Protein AF-A0A9W9ZIM6-F1 (afdb_monomer)

Nearest PDB structures (foldseek):
  1hbx-assembly1_A  TM=7.155E-01  e=1.307E+00  Homo sapiens
  6wc2-assembly2_C  TM=4.327E-01  e=7.326E-01  Homo sapiens
  2o2v-assembly1_A  TM=2.795E-01  e=5.249E+00  Homo sapiens

Sequence (360 aa):
MEEKNRLAATRWRALPEEEKKKFEEVAKKYKHPDVADWSQEERNKFIARHRRQLLAEIMLLEDLGCHSSMMLVDPCGELFNLGSAEGVNFLITNHDVVAKFRQHFYVQCKRYTYRHVQSLFNKKYSEAIAKPGSRVPYLRVTTRNENDNPPESNTSYTITLSTIADDSTIASTLRKVASEANIEDVISKTGKQLEEDDIDVEDCSLTQDERLTLYTHCRDFFDEDAWTAVCHNSKDISNSAKDIIFPLYTEAADEDFWLFYCPGKTLSSIDNARPTTKLGGYWLDRKDTSNAYTILTPEKEIKVKWIIKTDHGPLYYEQSLDVNANGEEFELPGIFKDCIRLTLHKSGFFKGLGLKRIHI

Foldseek 3Di:
DVVVVVVVVVVLVPDDPVVVVVVVVVVVCVVDPPVVPDDPVRVVVVVVVVVVVVLVVQVVCVVVVDFDKDWDQDPVRDIDIDHDPVNVVVCVVCVVVVVVVSVVVVPDDDDDDVVNVQVVQQVVVCVVVVHPPGGDPDDDDDDDDDDDDDDDDDDDDDDDDPPDPDLVLLLVLCVLFFPPPCSVVLSVVPQAADELVRTDLPHSDDDPVSVLCCLQPPPSNHDPNSVVSSLVSCVVNQQAFFFKKFWFADPDPPDLTWIWTAGGDGPVCLQPDDQADKGKTFTWDADPPDQKTFTDDDIDIDGSVGGQADPNTGQIDGDDDDPPPHPDIDHDDPSSVSSSQVSCVVVVSGPPPPPPPPDD

Organism: NCBI:txid174260

Solvent-accessible surface area (backbone atoms only — not comparable to full-atom values): 21535 Å² total; per-residue (Å²): 113,66,67,60,54,51,52,51,51,53,52,57,68,71,48,57,70,71,57,52,49,51,53,49,54,51,52,53,48,66,74,64,62,67,69,87,81,51,52,73,68,56,49,51,53,51,48,58,49,51,52,51,51,51,49,56,52,44,51,54,37,38,78,68,73,39,73,35,62,44,80,44,70,49,98,88,68,51,76,45,78,49,54,31,74,65,20,44,49,50,47,70,74,34,57,68,59,48,50,54,54,53,55,49,74,77,46,82,88,74,88,80,51,73,68,56,55,52,49,49,50,17,50,53,44,13,59,76,69,74,37,87,89,39,67,65,85,78,76,78,89,67,87,84,81,89,88,80,89,78,85,87,80,89,78,87,83,87,78,90,68,95,68,80,72,51,71,66,59,51,50,58,43,46,58,51,44,27,48,79,92,51,52,68,59,36,72,68,65,73,79,49,54,42,46,50,92,43,44,47,82,76,76,33,80,64,52,74,67,44,48,39,45,42,72,57,71,43,59,82,47,33,39,76,59,20,46,51,48,52,38,62,47,36,46,74,65,55,39,70,44,42,19,32,34,32,44,25,71,52,87,56,93,89,46,76,54,42,42,38,38,25,74,82,43,40,42,49,67,55,71,74,43,54,56,81,40,73,44,65,29,26,45,49,44,73,45,98,89,54,80,30,32,28,70,42,82,70,78,44,74,48,44,54,64,41,50,41,56,50,100,78,39,74,44,71,46,74,54,86,73,68,89,81,51,82,72,50,72,47,72,69,63,67,60,57,57,49,30,50,50,51,45,28,45,77,69,73,60,52,68,68,78,72,80,71,80,75,87,125

Secondary structure (DSSP, 8-state):
-HHHHHHHHHHHHHS-HHHHHHHHHHHHHHHS--GGG--HHHHHHHHHHHHHHHHHHHHHHHHTT---EEEEE-TTS-EEEEE-HHHHHHHHH-HHHHHHHHHHHTS------HHHHHHHHHHHHHHHTT-TT---------------PPPP---------S----HHHHHHHHTTTB-TTSHHHHHTTSS--B-GGGB--S-----HHHHHHIIIIIGGGB-HHHHHHHHHHHHHHHTT--SEEEEE----SS-S-EEEEETT--HHHHHTS-TT-EEEEEEEEE-TTSSEEEEEEEEEEEEGGGB-EETTEE--EE----TTSTT-EEE--HHHHHHHHHHHHHTT------------

Radius of gyration: 24.92 Å; Cα contacts (8 Å, |Δi|>4): 390; chains: 1; bounding box: 74×71×65 Å

pLDDT: mean 71.91, std 17.65, range [23.78, 95.5]

Structure (mmCIF, N/CA/C/O backbone):
data_AF-A0A9W9ZIM6-F1
#
_entry.id   AF-A0A9W9ZIM6-F1
#
loop_
_atom_site.group_PDB
_atom_site.id
_atom_site.type_symbol
_atom_site.label_atom_id
_atom_site.label_alt_id
_atom_site.label_comp_id
_atom_site.label_asym_id
_atom_site.label_entity_id
_atom_site.label_seq_id
_atom_site.pdbx_PDB_ins_code
_atom_site.Cartn_x
_atom_site.Cartn_y
_atom_site.Cartn_z
_atom_site.occupancy
_atom_site.B_iso_or_equiv
_atom_site.auth_seq_id
_atom_site.auth_comp_id
_atom_site.auth_asym_id
_atom_site.auth_atom_id
_atom_site.pdbx_PDB_model_num
ATOM 1 N N . MET A 1 1 ? -5.721 23.103 -1.153 1.00 35.53 1 MET A N 1
ATOM 2 C CA . MET A 1 1 ? -6.327 22.798 -2.478 1.00 35.53 1 MET A CA 1
ATOM 3 C C . MET A 1 1 ? -6.586 24.070 -3.295 1.00 35.53 1 MET A C 1
ATOM 5 O O . MET A 1 1 ? -6.298 24.083 -4.488 1.00 35.53 1 MET A O 1
ATOM 9 N N . GLU A 1 2 ? -7.032 25.158 -2.655 1.00 34.00 2 GLU A N 1
ATOM 10 C CA . GLU A 1 2 ? -7.247 26.475 -3.285 1.00 34.00 2 GLU A CA 1
ATOM 11 C C . GLU A 1 2 ? -6.018 27.044 -4.000 1.00 34.00 2 GLU A C 1
ATOM 13 O O . GLU A 1 2 ? -6.130 27.543 -5.116 1.00 34.00 2 GLU A O 1
ATOM 18 N N . GLU A 1 3 ? -4.827 26.907 -3.417 1.00 35.28 3 GLU A N 1
ATOM 19 C CA . GLU A 1 3 ? -3.598 27.455 -3.998 1.00 35.28 3 GLU A CA 1
ATOM 20 C C . GLU A 1 3 ? -3.206 26.776 -5.323 1.00 35.28 3 GLU A C 1
ATOM 22 O O . GLU A 1 3 ? -2.813 27.445 -6.281 1.00 35.28 3 GLU A O 1
ATOM 27 N N . LYS A 1 4 ? -3.424 25.456 -5.434 1.00 39.19 4 LYS A N 1
ATOM 28 C CA . LYS A 1 4 ? -3.217 24.686 -6.675 1.00 39.19 4 LYS A CA 1
ATOM 29 C C . LYS A 1 4 ? -4.212 25.096 -7.765 1.00 39.19 4 LYS A C 1
ATOM 31 O O . LYS A 1 4 ? -3.817 25.246 -8.921 1.00 39.19 4 LYS A O 1
ATOM 36 N N . ASN A 1 5 ? -5.471 25.340 -7.396 1.00 40.69 5 ASN A N 1
ATOM 37 C CA . ASN A 1 5 ? -6.494 25.840 -8.319 1.00 40.69 5 ASN A CA 1
ATOM 38 C C . ASN A 1 5 ? -6.195 27.272 -8.777 1.00 40.69 5 ASN A C 1
ATOM 40 O O . ASN A 1 5 ? -6.375 27.591 -9.952 1.00 40.69 5 ASN A O 1
ATOM 44 N N . ARG A 1 6 ? -5.655 28.115 -7.889 1.00 58.78 6 ARG A N 1
ATOM 45 C CA . ARG A 1 6 ? -5.216 29.473 -8.227 1.00 58.78 6 ARG A CA 1
ATOM 46 C C . ARG A 1 6 ? -4.051 29.445 -9.216 1.00 58.78 6 ARG A C 1
ATOM 48 O O . ARG A 1 6 ? -4.094 30.145 -10.222 1.00 58.78 6 ARG A O 1
ATOM 55 N N . LEU A 1 7 ? -3.058 28.581 -8.988 1.00 57.91 7 LEU A N 1
ATOM 56 C CA . LEU A 1 7 ? -1.905 28.416 -9.880 1.00 57.91 7 LEU A CA 1
ATOM 57 C C . LEU A 1 7 ? -2.310 27.880 -11.263 1.00 57.91 7 LEU A C 1
ATOM 59 O O . LEU A 1 7 ? -1.810 28.353 -12.283 1.00 57.91 7 LEU A O 1
ATOM 63 N N . ALA A 1 8 ? -3.235 26.916 -11.303 1.00 54.56 8 ALA A N 1
ATOM 64 C CA . ALA A 1 8 ? -3.783 26.372 -12.542 1.00 54.56 8 ALA A CA 1
ATOM 65 C C . ALA A 1 8 ? -4.586 27.426 -13.320 1.00 54.56 8 ALA A C 1
ATOM 67 O O . ALA A 1 8 ? -4.419 27.542 -14.531 1.00 54.56 8 ALA A O 1
ATOM 68 N N . ALA A 1 9 ? -5.385 28.247 -12.632 1.00 65.12 9 ALA A N 1
ATOM 69 C CA . ALA A 1 9 ? -6.124 29.344 -13.248 1.00 65.12 9 ALA A CA 1
ATOM 70 C C . ALA A 1 9 ? -5.190 30.426 -13.816 1.00 65.12 9 ALA A C 1
ATOM 72 O O . ALA A 1 9 ? -5.428 30.920 -14.917 1.00 65.12 9 ALA A O 1
ATOM 73 N N . THR A 1 10 ? -4.111 30.772 -13.107 1.00 75.44 10 THR A N 1
ATOM 74 C CA . THR A 1 10 ? -3.112 31.736 -13.595 1.00 75.44 10 THR A CA 1
ATOM 75 C C . THR A 1 10 ? -2.371 31.200 -14.818 1.00 75.44 10 THR A C 1
ATOM 77 O O . THR A 1 10 ? -2.243 31.913 -15.812 1.00 75.44 10 THR A O 1
ATOM 80 N N . ARG A 1 11 ? -1.952 29.926 -14.794 1.00 75.75 11 ARG A N 1
ATOM 81 C CA . ARG A 1 11 ? -1.322 29.266 -15.950 1.00 75.75 11 ARG A CA 1
ATOM 82 C C . ARG A 1 11 ? -2.269 29.173 -17.139 1.00 75.75 11 ARG A C 1
ATOM 84 O O . ARG A 1 11 ? -1.858 29.487 -18.244 1.00 75.75 11 ARG A O 1
ATOM 91 N N . TRP A 1 12 ? -3.535 28.823 -16.912 1.00 72.00 12 TRP A N 1
ATOM 92 C CA . TRP A 1 12 ? -4.552 28.786 -17.961 1.00 72.00 12 TRP A CA 1
ATOM 93 C C . TRP A 1 12 ? -4.743 30.153 -18.614 1.00 72.00 12 TRP A C 1
ATOM 95 O O . TRP A 1 12 ? -4.750 30.248 -19.835 1.00 72.00 12 TRP A O 1
ATOM 105 N N . ARG A 1 13 ? -4.839 31.233 -17.826 1.00 80.31 13 ARG A N 1
ATOM 106 C CA . ARG A 1 13 ? -4.972 32.596 -18.370 1.00 80.31 13 ARG A CA 1
ATOM 107 C C . ARG A 1 13 ? -3.769 33.008 -19.216 1.00 80.31 13 ARG A C 1
ATOM 109 O O . ARG A 1 13 ? -3.981 33.662 -20.233 1.00 80.31 13 ARG A O 1
ATOM 116 N N . ALA A 1 14 ? -2.566 32.594 -18.818 1.00 83.25 14 ALA A N 1
ATOM 117 C CA . ALA A 1 14 ? -1.310 32.896 -19.502 1.00 83.25 14 ALA A CA 1
ATOM 118 C C . ALA A 1 14 ? -1.092 32.115 -20.814 1.00 83.25 14 ALA A C 1
ATOM 120 O O . ALA A 1 14 ? -0.178 32.457 -21.559 1.00 83.25 14 A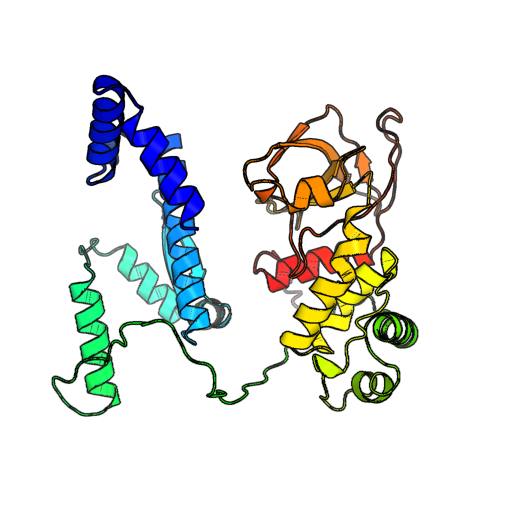LA A O 1
ATOM 121 N N . LEU A 1 15 ? -1.904 31.091 -21.114 1.00 83.12 15 LEU A N 1
ATOM 122 C CA . LEU A 1 15 ? -1.786 30.347 -22.372 1.00 83.12 15 LEU A CA 1
ATOM 123 C C . LEU A 1 15 ? -2.269 31.183 -23.575 1.00 83.12 15 LEU A C 1
ATOM 125 O O . LEU A 1 15 ? -3.283 31.889 -23.458 1.00 83.12 15 LEU A O 1
ATOM 129 N N . PRO A 1 16 ? -1.606 31.069 -24.740 1.00 89.50 16 PRO A N 1
ATOM 130 C CA . PRO A 1 16 ? -2.085 31.635 -25.996 1.00 89.50 16 PRO A CA 1
ATOM 131 C C . PRO A 1 16 ? -3.467 31.096 -26.382 1.00 89.50 16 PRO A C 1
ATOM 133 O O . PRO A 1 16 ? -3.810 29.946 -26.092 1.00 89.50 16 PRO A O 1
ATOM 136 N N . GLU A 1 17 ? -4.253 31.910 -27.086 1.00 82.50 17 GLU A N 1
ATOM 137 C CA . GLU A 1 17 ? -5.632 31.562 -27.451 1.00 82.50 17 GLU A CA 1
ATOM 138 C C . GLU A 1 17 ? -5.712 30.322 -28.355 1.00 82.50 17 GLU A C 1
ATOM 140 O O . GLU A 1 17 ? -6.627 29.513 -28.227 1.00 82.50 17 GLU A O 1
ATOM 145 N N . GLU A 1 18 ? -4.706 30.099 -29.203 1.00 81.94 18 GLU A N 1
ATOM 146 C CA . GLU A 1 18 ? -4.612 28.894 -30.035 1.00 81.94 18 GLU A CA 1
ATOM 147 C C . GLU A 1 18 ? -4.427 27.610 -29.216 1.00 81.94 18 GLU A C 1
ATOM 149 O O . GLU A 1 18 ? -5.000 26.569 -29.545 1.00 81.94 18 GLU A O 1
ATOM 154 N N . GLU A 1 19 ? -3.663 27.665 -28.123 1.00 73.44 19 GLU A N 1
ATOM 155 C CA . GLU A 1 19 ? -3.464 26.512 -27.243 1.00 73.44 19 GLU A CA 1
ATOM 156 C C . GLU A 1 19 ? -4.703 26.242 -26.395 1.00 73.44 19 GLU A C 1
ATOM 158 O O . GLU A 1 19 ? -5.129 25.091 -26.284 1.00 73.44 19 GLU A O 1
ATOM 163 N N . LYS A 1 20 ? -5.347 27.294 -25.874 1.00 77.94 20 LYS A N 1
ATOM 164 C CA . LYS A 1 20 ? -6.648 27.172 -25.197 1.00 77.94 20 LYS A CA 1
ATOM 165 C C . LYS A 1 20 ? -7.683 26.515 -26.108 1.00 77.94 20 LYS A C 1
ATOM 167 O O . LYS A 1 20 ? -8.360 25.585 -25.677 1.00 77.94 20 LYS A O 1
ATOM 172 N N . LYS A 1 21 ? -7.737 26.912 -27.383 1.00 81.12 21 LYS A N 1
ATOM 173 C CA . LYS A 1 21 ? -8.651 26.342 -28.383 1.00 81.12 21 LYS A CA 1
ATOM 174 C C . LYS A 1 21 ? -8.379 24.855 -28.646 1.00 81.12 21 LYS A C 1
ATOM 176 O O . LYS A 1 21 ? -9.325 24.073 -28.710 1.00 81.12 21 LYS A O 1
ATOM 181 N N . LYS A 1 22 ? -7.107 24.431 -28.694 1.00 77.31 22 LYS A N 1
ATOM 182 C CA . LYS A 1 22 ? -6.735 23.001 -28.754 1.00 77.31 22 LYS A CA 1
ATOM 183 C C . LYS A 1 22 ? -7.226 22.238 -27.521 1.00 77.31 22 LYS A C 1
ATOM 185 O O . LYS A 1 22 ? -7.805 21.163 -27.663 1.00 77.31 22 LYS A O 1
ATOM 190 N N . PHE A 1 23 ? -7.046 22.786 -26.318 1.00 72.75 23 PHE A N 1
ATOM 191 C CA . PHE A 1 23 ? -7.554 22.165 -25.090 1.00 72.75 23 PHE A CA 1
ATOM 192 C C . PHE A 1 23 ? -9.086 22.093 -25.060 1.00 72.75 23 PHE A C 1
ATOM 194 O O . PHE A 1 23 ? -9.633 21.085 -24.615 1.00 72.75 23 PHE A O 1
ATOM 201 N N . GLU A 1 24 ? -9.787 23.110 -25.565 1.00 75.12 24 GLU A N 1
ATOM 202 C CA . GLU A 1 24 ? -11.246 23.104 -25.688 1.00 75.12 24 GLU A CA 1
ATOM 203 C C . GLU A 1 24 ? -11.754 22.070 -26.695 1.00 75.12 24 GLU A C 1
ATOM 205 O O . GLU A 1 24 ? -12.729 21.374 -26.411 1.00 75.12 24 GLU A O 1
ATOM 210 N N . GLU A 1 25 ? -11.110 21.930 -27.855 1.00 73.31 25 GLU A N 1
ATOM 211 C CA . GLU A 1 25 ? -11.459 20.901 -28.841 1.00 73.31 25 GLU A CA 1
ATOM 212 C C . GLU A 1 25 ? -11.220 19.492 -28.297 1.00 73.31 25 GLU A C 1
ATOM 214 O O . GLU A 1 25 ? -12.076 18.616 -28.440 1.00 73.31 25 GLU A O 1
ATOM 219 N N . VAL A 1 26 ? -10.104 19.282 -27.594 1.00 66.56 26 VAL A N 1
ATOM 220 C CA . VAL A 1 26 ? -9.823 18.030 -26.885 1.00 66.56 26 VAL A CA 1
ATOM 221 C C . VAL A 1 26 ? -10.889 17.777 -25.812 1.00 66.56 26 VAL A C 1
ATOM 223 O O . VAL A 1 26 ? -11.485 16.703 -25.778 1.00 66.56 26 VAL A O 1
ATOM 226 N N . ALA A 1 27 ? -11.222 18.767 -24.980 1.00 59.28 27 ALA A N 1
ATOM 227 C CA . ALA A 1 27 ? -12.253 18.637 -23.949 1.00 59.28 27 ALA A CA 1
ATOM 228 C C . ALA A 1 27 ? -13.656 18.365 -24.528 1.00 59.28 27 ALA A C 1
ATOM 230 O O . ALA A 1 27 ? -14.420 17.592 -23.946 1.00 59.28 27 ALA A O 1
ATOM 231 N N . LYS A 1 28 ? -13.994 18.951 -25.686 1.00 65.88 28 LYS A N 1
ATOM 232 C CA . LYS A 1 28 ? -15.236 18.663 -26.423 1.00 65.88 28 LYS A CA 1
ATOM 233 C C . LYS A 1 28 ? -15.274 17.213 -26.910 1.00 65.88 28 LYS A C 1
ATOM 235 O O . LYS A 1 28 ? -16.292 16.556 -26.698 1.00 65.88 28 LYS A O 1
ATOM 240 N N . LYS A 1 29 ? -14.166 16.686 -27.450 1.00 59.41 29 LYS A N 1
ATOM 241 C CA . LYS A 1 29 ? -14.036 15.261 -27.823 1.00 59.41 29 LYS A CA 1
ATOM 242 C C . LYS A 1 29 ? -14.220 14.319 -26.626 1.00 59.41 29 LYS A C 1
ATOM 244 O O . LYS A 1 29 ? -14.796 13.250 -26.775 1.00 59.41 29 LYS A O 1
ATOM 249 N N . TYR A 1 30 ? -13.804 14.724 -25.426 1.00 52.94 30 TYR A N 1
ATOM 250 C CA . TYR A 1 30 ? -13.987 13.928 -24.203 1.00 52.94 30 TYR A CA 1
ATOM 251 C C . TYR A 1 30 ? -15.386 14.028 -23.568 1.00 52.94 30 TYR A C 1
ATOM 253 O O . TYR A 1 30 ? -15.732 13.169 -22.760 1.00 52.94 30 TYR A O 1
ATOM 261 N N . LYS A 1 31 ? -16.201 15.043 -23.898 1.00 51.16 31 LYS A N 1
ATOM 262 C CA . LYS A 1 31 ? -17.577 15.181 -23.371 1.00 51.16 31 LYS A CA 1
ATOM 263 C C . LYS A 1 31 ? -18.560 14.190 -24.000 1.00 51.16 31 LYS A C 1
ATOM 265 O O . LYS A 1 31 ? -19.472 13.725 -23.319 1.00 51.16 31 LYS A O 1
ATOM 270 N N . HIS A 1 32 ? -18.360 13.861 -25.273 1.00 52.72 32 HIS A N 1
ATOM 271 C CA . HIS A 1 32 ? -19.117 12.847 -26.006 1.00 52.72 32 HIS A CA 1
ATOM 272 C C . HIS A 1 32 ? -18.132 11.986 -26.799 1.00 52.72 32 HIS A C 1
ATOM 274 O O . HIS A 1 32 ? -17.962 12.207 -27.995 1.00 52.72 32 HIS A O 1
ATOM 280 N N . PRO A 1 33 ? -17.422 11.070 -26.119 1.00 54.50 33 PRO A N 1
ATOM 281 C CA . PRO A 1 33 ? -16.387 10.279 -26.758 1.00 54.50 33 PRO A CA 1
ATOM 282 C C . PRO A 1 33 ? -17.019 9.334 -27.779 1.00 54.50 33 PRO A C 1
ATOM 284 O O . PRO A 1 33 ? -17.820 8.473 -27.411 1.00 54.50 33 PRO A O 1
ATOM 287 N N . ASP A 1 34 ? -16.657 9.497 -29.051 1.00 59.69 34 ASP A N 1
ATOM 288 C CA . ASP A 1 34 ? -16.923 8.482 -30.065 1.00 59.69 34 ASP A CA 1
ATOM 289 C C . ASP A 1 34 ? -15.871 7.377 -29.916 1.00 59.69 34 ASP A C 1
ATOM 291 O O . ASP A 1 34 ? -14.756 7.448 -30.432 1.00 59.69 34 ASP A O 1
ATOM 295 N N . VAL A 1 35 ? -16.194 6.399 -29.068 1.00 60.00 35 VAL A N 1
ATOM 296 C CA . VAL A 1 35 ? -15.271 5.339 -28.628 1.00 60.00 35 VAL A CA 1
ATOM 297 C C . VAL A 1 35 ? -14.844 4.442 -29.801 1.00 60.00 35 VAL A C 1
ATOM 299 O O . VAL A 1 35 ? -13.824 3.750 -29.708 1.00 60.00 35 VAL A O 1
ATOM 302 N N . ALA A 1 36 ? -15.590 4.463 -30.913 1.00 61.84 36 ALA A N 1
ATOM 303 C CA . ALA A 1 36 ? -15.314 3.685 -32.116 1.00 61.84 36 ALA A CA 1
ATOM 304 C C . ALA A 1 36 ? -13.966 4.049 -32.762 1.00 61.84 36 ALA A C 1
ATOM 306 O O . ALA A 1 36 ? -13.247 3.146 -33.186 1.00 61.84 36 ALA A O 1
ATOM 307 N N . ASP A 1 37 ? -13.570 5.322 -32.709 1.00 65.31 37 ASP A N 1
ATOM 308 C CA . ASP A 1 37 ? -12.368 5.831 -33.386 1.00 65.31 37 ASP A CA 1
ATOM 309 C C . ASP A 1 37 ? -11.106 5.814 -32.511 1.00 65.31 37 ASP A C 1
ATOM 311 O O . ASP A 1 37 ? -10.033 6.247 -32.929 1.00 65.31 37 ASP A O 1
ATOM 315 N N . TRP A 1 38 ? -11.219 5.348 -31.268 1.00 70.56 38 TRP A N 1
ATOM 316 C CA . TRP A 1 38 ? -10.105 5.363 -30.324 1.00 70.56 38 TRP A CA 1
ATOM 317 C C . TRP A 1 38 ? -9.169 4.178 -30.515 1.00 70.56 38 TRP A C 1
ATOM 319 O O . TRP A 1 38 ? -9.609 3.036 -30.668 1.00 70.56 38 TRP A O 1
ATOM 329 N N . SER A 1 39 ? -7.867 4.441 -30.397 1.00 72.62 39 SER A N 1
ATOM 330 C CA . SER A 1 39 ? -6.865 3.381 -30.316 1.00 72.62 39 SER A CA 1
ATOM 331 C C . SER A 1 39 ? -7.058 2.528 -29.055 1.00 72.62 39 SER A C 1
ATOM 333 O O . SER A 1 39 ? -7.616 2.973 -28.045 1.00 72.62 39 SER A O 1
ATOM 335 N N . GLN A 1 40 ? -6.555 1.289 -29.076 1.00 64.81 40 GLN A N 1
ATOM 336 C CA . GLN A 1 40 ? -6.651 0.380 -27.927 1.00 64.81 40 GLN A CA 1
ATOM 337 C C . GLN A 1 40 ? -6.009 0.977 -26.663 1.00 64.81 40 GLN A C 1
ATOM 339 O O . GLN A 1 40 ? -6.518 0.816 -25.555 1.00 64.81 40 GLN A O 1
ATOM 344 N N . GLU A 1 41 ? -4.920 1.727 -26.825 1.00 65.94 41 GLU A N 1
ATOM 345 C CA . GLU A 1 41 ? -4.223 2.366 -25.713 1.00 65.94 41 GLU A CA 1
ATOM 346 C C . GLU A 1 41 ? -5.035 3.523 -25.100 1.00 65.94 41 GLU A C 1
ATOM 348 O O . GLU A 1 41 ? -5.066 3.688 -23.878 1.00 65.94 41 GLU A O 1
ATOM 353 N N . GLU A 1 42 ? -5.740 4.305 -25.923 1.00 65.31 42 GLU A N 1
ATOM 354 C CA . GLU A 1 42 ? -6.635 5.376 -25.465 1.00 65.31 42 GLU A CA 1
ATOM 355 C C . GLU A 1 42 ? -7.864 4.818 -24.746 1.00 65.31 42 GLU A C 1
ATOM 357 O O . GLU A 1 42 ? -8.223 5.309 -23.671 1.00 65.31 42 GLU A O 1
ATOM 362 N N . ARG A 1 43 ? -8.449 3.735 -25.275 1.00 64.06 43 ARG A N 1
ATOM 363 C CA . ARG A 1 43 ? -9.538 2.998 -24.616 1.00 64.06 43 ARG A CA 1
ATOM 364 C C . ARG A 1 43 ? -9.099 2.479 -23.248 1.00 64.06 43 ARG A C 1
ATOM 366 O O . ARG A 1 43 ? -9.773 2.748 -22.254 1.00 64.06 43 ARG A O 1
ATOM 373 N N . ASN A 1 44 ? -7.931 1.842 -23.163 1.00 65.81 44 ASN A N 1
ATOM 374 C CA . ASN A 1 44 ? -7.393 1.324 -21.903 1.00 65.81 44 ASN A CA 1
ATOM 375 C C . ASN A 1 44 ? -7.127 2.442 -20.883 1.00 65.81 44 ASN A C 1
ATOM 377 O O . ASN A 1 44 ? -7.495 2.321 -19.713 1.00 65.81 44 ASN A O 1
ATOM 381 N N . LYS A 1 45 ? -6.552 3.574 -21.314 1.00 65.44 45 LYS A N 1
ATOM 382 C CA . LYS A 1 45 ? -6.334 4.747 -20.445 1.00 65.44 45 LYS A CA 1
ATOM 383 C C . LYS A 1 45 ? -7.649 5.341 -19.941 1.00 65.44 45 LYS A C 1
ATOM 385 O O . LYS A 1 45 ? -7.735 5.736 -18.774 1.00 65.44 45 LYS A O 1
ATOM 390 N N . PHE A 1 46 ? -8.671 5.399 -20.791 1.00 66.31 46 PHE A N 1
ATOM 391 C CA . PHE A 1 46 ? -9.988 5.909 -20.425 1.00 66.31 46 PHE A CA 1
ATOM 392 C C . PHE A 1 46 ? -10.720 4.993 -19.440 1.00 66.31 46 PHE A C 1
ATOM 394 O O . PHE A 1 46 ? -11.236 5.486 -18.433 1.00 66.31 46 PHE A O 1
ATOM 401 N N . ILE A 1 47 ? -10.693 3.678 -19.677 1.00 67.88 47 ILE A N 1
ATOM 402 C CA . ILE A 1 47 ? -11.242 2.660 -18.772 1.00 67.88 47 ILE A CA 1
ATOM 403 C C . ILE A 1 47 ? -10.527 2.728 -17.420 1.00 67.88 47 ILE A C 1
ATOM 405 O O . ILE A 1 47 ? -11.181 2.835 -16.387 1.00 67.88 47 ILE A O 1
ATOM 409 N N . ALA A 1 48 ? -9.191 2.771 -17.401 1.00 65.69 48 ALA A N 1
ATOM 410 C CA . ALA A 1 48 ? -8.412 2.866 -16.166 1.00 65.69 48 ALA A CA 1
ATOM 411 C C . ALA A 1 48 ? -8.668 4.170 -15.387 1.00 65.69 48 ALA A C 1
ATOM 413 O O . ALA A 1 48 ? -8.554 4.214 -14.161 1.00 65.69 48 ALA A O 1
ATOM 414 N N . ARG A 1 49 ? -8.998 5.270 -16.071 1.00 70.25 49 ARG A N 1
ATOM 415 C CA . ARG A 1 49 ? -9.430 6.512 -15.417 1.00 70.25 49 ARG A CA 1
ATOM 416 C C . ARG A 1 49 ? -10.817 6.365 -14.791 1.00 70.25 49 ARG A C 1
ATOM 418 O O . ARG A 1 49 ? -10.968 6.740 -13.634 1.00 70.25 49 ARG A O 1
ATOM 425 N N . HIS A 1 50 ? -11.785 5.818 -15.520 1.00 69.06 50 HIS A N 1
ATOM 426 C CA . HIS A 1 50 ? -13.148 5.641 -15.011 1.00 69.06 50 HIS A CA 1
ATOM 427 C C . HIS A 1 50 ? -13.203 4.620 -13.875 1.00 69.06 50 HIS A C 1
ATOM 429 O O . HIS A 1 50 ? -13.837 4.891 -12.865 1.00 69.06 50 HIS A O 1
ATOM 435 N N . ARG A 1 51 ? -12.454 3.513 -13.968 1.00 67.38 51 ARG A N 1
ATOM 436 C CA . ARG A 1 51 ? -12.300 2.546 -12.868 1.00 67.38 51 ARG A CA 1
ATOM 437 C C . ARG A 1 51 ? -11.802 3.219 -11.586 1.00 67.38 51 ARG A C 1
ATOM 439 O O . ARG A 1 51 ? -12.347 2.965 -10.524 1.00 67.38 51 ARG A O 1
ATOM 446 N N . ARG A 1 52 ? -10.829 4.134 -11.684 1.00 64.62 52 ARG A N 1
ATOM 447 C CA . ARG A 1 52 ? -10.347 4.911 -10.525 1.00 64.62 52 ARG A CA 1
ATOM 448 C C . ARG A 1 52 ? -11.401 5.850 -9.941 1.00 64.62 52 ARG A C 1
ATOM 450 O O . ARG A 1 52 ? -11.436 6.021 -8.733 1.00 64.62 52 ARG A O 1
ATOM 457 N N . GLN A 1 53 ? -12.227 6.471 -10.782 1.00 68.38 53 GLN A N 1
ATOM 458 C CA . GLN A 1 53 ? -13.315 7.333 -10.308 1.00 68.38 53 GLN A CA 1
ATOM 459 C C . GLN A 1 53 ? -14.403 6.515 -9.609 1.00 68.38 53 GLN A C 1
ATOM 461 O O . GLN A 1 53 ? -14.821 6.887 -8.523 1.00 68.38 53 GLN A O 1
ATOM 466 N N . LEU A 1 54 ? -14.779 5.370 -10.185 1.00 72.00 54 LEU A N 1
ATOM 467 C CA . LEU A 1 54 ? -15.740 4.447 -9.582 1.00 72.00 54 LEU A CA 1
ATOM 468 C C . LEU A 1 54 ? -15.232 3.889 -8.250 1.00 72.00 54 LEU A C 1
ATOM 470 O O . LEU A 1 54 ? -15.998 3.819 -7.304 1.00 72.00 54 LEU A O 1
ATOM 474 N N . LEU A 1 55 ? -13.943 3.552 -8.151 1.00 70.50 55 LEU A N 1
ATOM 475 C CA . LEU A 1 55 ? -13.330 3.135 -6.887 1.00 70.50 55 LEU A CA 1
ATOM 476 C C . LEU A 1 55 ? -13.414 4.228 -5.818 1.00 70.50 55 LEU A C 1
ATOM 478 O O . LEU A 1 55 ? -13.829 3.943 -4.705 1.00 70.50 55 LEU A O 1
ATOM 482 N N . ALA A 1 56 ? -13.087 5.476 -6.159 1.00 67.69 56 ALA A N 1
ATOM 483 C CA . ALA A 1 56 ? -13.206 6.588 -5.216 1.00 67.69 56 ALA A CA 1
ATOM 484 C C . ALA A 1 56 ? -14.661 6.826 -4.764 1.00 67.69 56 ALA A C 1
ATOM 486 O O . ALA A 1 56 ? -14.898 7.171 -3.612 1.00 67.69 56 ALA A O 1
ATOM 487 N N . GLU A 1 57 ? -15.638 6.630 -5.654 1.00 72.25 57 GLU A N 1
ATOM 488 C CA . GLU A 1 57 ? -17.063 6.707 -5.307 1.00 72.25 57 GLU A CA 1
ATOM 489 C C . GLU A 1 57 ? -17.521 5.524 -4.439 1.00 72.25 57 GLU A C 1
ATOM 491 O O . GLU A 1 57 ? -18.338 5.721 -3.546 1.00 72.25 57 GLU A O 1
ATOM 496 N N . ILE A 1 58 ? -16.995 4.314 -4.666 1.00 73.12 58 ILE A N 1
ATOM 497 C CA . ILE A 1 58 ? -17.25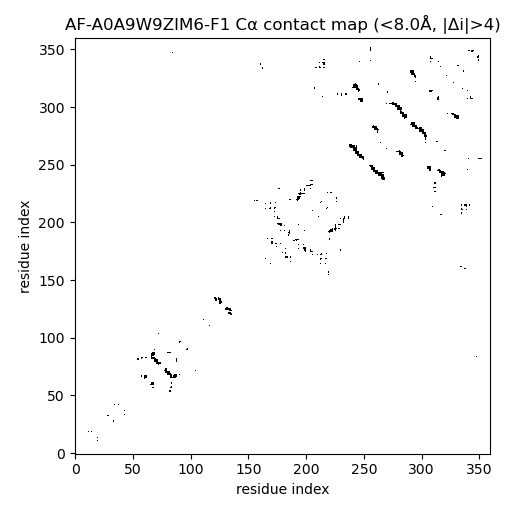9 3.137 -3.820 1.00 73.12 58 ILE A CA 1
ATOM 498 C C . ILE A 1 58 ? -16.711 3.360 -2.412 1.00 73.12 58 ILE A C 1
ATOM 500 O O . ILE A 1 58 ? -17.445 3.127 -1.460 1.00 73.12 58 ILE A O 1
ATOM 504 N N . MET A 1 59 ? -15.479 3.862 -2.286 1.00 67.50 59 MET A N 1
ATOM 505 C CA . MET A 1 59 ? -14.885 4.181 -0.983 1.00 67.50 59 MET A CA 1
ATOM 506 C C . MET A 1 59 ? -15.731 5.212 -0.233 1.00 67.50 59 MET A C 1
ATOM 508 O O . MET A 1 59 ? -16.069 5.005 0.920 1.00 67.50 59 MET A O 1
ATOM 512 N N . LEU A 1 60 ? -16.192 6.264 -0.920 1.00 69.00 60 LEU A N 1
ATOM 513 C CA . LEU A 1 60 ? -17.095 7.243 -0.312 1.00 69.00 60 LEU A CA 1
ATOM 514 C C . LEU A 1 60 ? -18.417 6.619 0.167 1.00 69.00 60 LEU A C 1
ATOM 516 O O . LEU A 1 60 ? -18.981 7.056 1.162 1.00 69.00 60 LEU A O 1
ATOM 520 N N . LEU A 1 61 ? -18.965 5.648 -0.566 1.00 69.56 61 LEU A N 1
ATOM 521 C CA . LEU A 1 61 ? -20.183 4.951 -0.149 1.00 69.56 61 LEU A CA 1
ATOM 522 C C . LEU A 1 61 ? -19.927 4.060 1.069 1.00 69.56 61 LEU A C 1
ATOM 524 O O . LEU A 1 61 ? -20.769 4.012 1.961 1.00 69.56 61 LEU A O 1
ATOM 528 N N . GLU A 1 62 ? -18.782 3.392 1.112 1.00 73.50 62 GLU A N 1
ATOM 529 C CA . GLU A 1 62 ? -18.339 2.579 2.244 1.00 73.50 62 GLU A CA 1
ATOM 530 C C . GLU A 1 62 ? -18.144 3.436 3.503 1.00 73.50 62 GLU A C 1
ATOM 532 O O . GLU A 1 62 ? -18.710 3.098 4.539 1.00 73.50 62 GLU A O 1
ATOM 537 N N . ASP A 1 63 ? -17.518 4.612 3.380 1.00 64.75 63 ASP A N 1
ATOM 538 C CA . ASP A 1 63 ? -17.394 5.608 4.459 1.00 64.75 63 ASP A CA 1
ATOM 539 C C . ASP A 1 63 ? -18.764 6.089 4.977 1.00 64.75 63 ASP A C 1
ATOM 541 O O . ASP A 1 63 ? -18.920 6.485 6.130 1.00 64.75 63 ASP A O 1
ATOM 545 N N . LEU A 1 64 ? -19.790 6.058 4.121 1.00 67.25 64 LEU A N 1
ATOM 546 C CA . LEU A 1 64 ? -21.177 6.374 4.477 1.00 67.25 64 LEU A CA 1
ATOM 547 C C . LEU A 1 64 ? -21.950 5.151 5.013 1.00 67.25 64 LEU A C 1
ATOM 549 O O . LEU A 1 64 ? -23.177 5.208 5.130 1.00 67.25 64 LEU A O 1
ATOM 553 N N . GLY A 1 65 ? -21.262 4.042 5.302 1.00 70.25 65 GLY A N 1
ATOM 554 C CA . GLY A 1 65 ? -21.830 2.798 5.826 1.00 70.25 65 GLY A CA 1
ATOM 555 C C . GLY A 1 65 ? -22.558 1.945 4.783 1.00 70.25 65 GLY A C 1
ATOM 556 O O . GLY A 1 65 ? -23.350 1.070 5.134 1.00 70.25 65 GLY A O 1
ATOM 557 N N . CYS A 1 66 ? -22.361 2.203 3.487 1.00 72.06 66 CYS A N 1
ATOM 558 C CA . CYS A 1 66 ? -23.005 1.436 2.424 1.00 72.06 66 CYS A CA 1
ATOM 559 C C . CYS A 1 66 ? -22.120 0.277 1.959 1.00 72.06 66 CYS A C 1
ATOM 561 O O . CYS A 1 66 ? -21.151 0.477 1.225 1.00 72.06 66 CYS A O 1
ATOM 563 N N . HIS A 1 67 ? -22.550 -0.955 2.230 1.00 79.75 67 HIS A N 1
ATOM 564 C CA . HIS A 1 67 ? -21.941 -2.130 1.612 1.00 79.75 67 HIS A CA 1
ATOM 565 C C . HIS A 1 67 ? -22.303 -2.189 0.125 1.00 79.75 67 HIS A C 1
ATOM 567 O O . HIS A 1 67 ? -23.459 -2.404 -0.254 1.00 79.75 67 HIS A O 1
ATOM 573 N N . SER A 1 68 ? -21.312 -1.965 -0.730 1.00 78.81 68 SER A N 1
ATOM 574 C CA . SER A 1 68 ? -21.521 -1.721 -2.155 1.00 78.81 68 SER A CA 1
ATOM 575 C C . SER A 1 68 ? -20.739 -2.724 -2.982 1.00 78.81 68 SER A C 1
ATOM 577 O O . SER A 1 68 ? -19.584 -3.010 -2.696 1.00 78.81 68 SER A O 1
ATOM 579 N N . SER A 1 69 ? -21.353 -3.249 -4.038 1.00 78.50 69 SER A N 1
ATOM 580 C CA . SER A 1 69 ? -20.697 -4.176 -4.956 1.00 78.50 69 SER A CA 1
ATOM 581 C C . SER A 1 69 ? -21.054 -3.836 -6.391 1.00 78.50 69 SER A C 1
ATOM 583 O O . SER A 1 69 ? -22.210 -3.563 -6.718 1.00 78.50 69 SER A O 1
ATOM 585 N N . MET A 1 70 ? -20.051 -3.833 -7.252 1.00 77.75 70 MET A N 1
ATOM 586 C CA . MET A 1 70 ? -20.116 -3.407 -8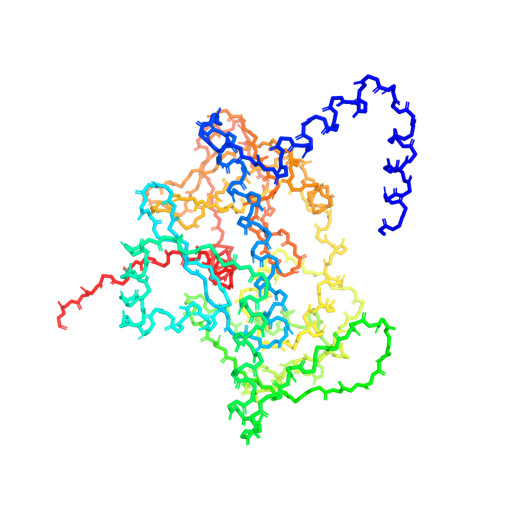.637 1.00 77.75 70 MET A CA 1
ATOM 587 C C . MET A 1 70 ? -19.511 -4.491 -9.513 1.00 77.75 70 MET A C 1
ATOM 589 O O . MET A 1 70 ? -18.339 -4.830 -9.387 1.00 77.75 70 MET A O 1
ATOM 593 N N . MET A 1 71 ? -20.313 -4.997 -10.445 1.00 74.12 71 MET A N 1
ATOM 594 C CA . MET A 1 71 ? -19.848 -5.891 -11.499 1.00 74.12 71 MET A CA 1
ATOM 595 C C . MET A 1 71 ? -19.687 -5.088 -12.789 1.00 74.12 71 MET A C 1
ATOM 597 O O . MET A 1 71 ? -20.584 -4.344 -13.187 1.00 74.12 71 MET A O 1
ATOM 601 N N . LEU A 1 72 ? -18.553 -5.248 -13.453 1.00 72.19 72 LEU A N 1
ATOM 602 C CA . LEU A 1 72 ? -18.228 -4.634 -14.731 1.00 72.19 72 LEU A CA 1
ATOM 603 C C . LEU A 1 72 ? -17.923 -5.747 -15.725 1.00 72.19 72 LEU A C 1
ATOM 605 O O . LEU A 1 72 ? -17.188 -6.672 -15.404 1.00 72.19 72 LEU A O 1
ATOM 609 N N . VAL A 1 73 ? -18.447 -5.637 -16.939 1.00 66.44 73 VAL A N 1
ATOM 610 C CA . VAL A 1 73 ? -18.020 -6.478 -18.058 1.00 66.44 73 VAL A CA 1
ATOM 611 C C . VAL A 1 73 ? -17.201 -5.604 -18.985 1.00 66.44 73 VAL A C 1
ATOM 613 O O . VAL A 1 73 ? -17.640 -4.515 -19.366 1.00 66.44 73 VAL A O 1
ATOM 616 N N . ASP A 1 74 ? -15.981 -6.029 -19.275 1.00 62.09 74 ASP A N 1
ATOM 617 C CA . ASP A 1 74 ? -15.136 -5.325 -20.224 1.00 62.09 74 ASP A CA 1
ATOM 618 C C . ASP A 1 74 ? -15.538 -5.638 -21.681 1.00 62.09 74 ASP A C 1
ATOM 620 O O . ASP A 1 74 ? -16.386 -6.497 -21.937 1.00 62.09 74 ASP A O 1
ATOM 624 N N . PRO A 1 75 ? -14.952 -4.944 -22.670 1.00 52.72 75 PRO A N 1
ATOM 625 C CA . PRO A 1 75 ? -15.243 -5.208 -24.078 1.00 52.72 75 PRO A CA 1
ATOM 626 C C . PRO A 1 75 ? -14.864 -6.619 -24.560 1.00 52.72 75 PRO A C 1
ATOM 628 O O . PRO A 1 75 ? -15.362 -7.044 -25.599 1.00 52.72 75 PRO A O 1
ATOM 631 N N . CYS A 1 76 ? -13.992 -7.327 -23.838 1.00 49.56 76 CYS A N 1
ATOM 632 C CA . CYS A 1 76 ? -13.578 -8.700 -24.127 1.00 49.56 76 CYS A CA 1
ATOM 633 C C . CYS A 1 76 ? -14.542 -9.740 -23.526 1.00 49.56 76 CYS A C 1
ATOM 635 O O . CYS A 1 76 ? -14.419 -10.928 -23.819 1.00 49.56 76 CYS A O 1
ATOM 637 N N . GLY A 1 77 ? -15.519 -9.305 -22.723 1.00 51.44 77 GLY A N 1
ATOM 638 C CA . GLY A 1 77 ? -16.462 -10.172 -22.019 1.00 51.44 77 GLY A CA 1
ATOM 639 C C . GLY A 1 77 ? -15.954 -10.659 -20.660 1.00 51.44 77 GLY A C 1
ATOM 640 O O . GLY A 1 77 ? -16.638 -11.451 -20.009 1.00 51.44 77 GLY A O 1
ATOM 641 N N . GLU A 1 78 ? -14.789 -10.188 -20.212 1.00 56.62 78 GLU A N 1
ATOM 642 C CA . GLU A 1 78 ? -14.258 -10.486 -18.889 1.00 56.62 78 GLU A CA 1
ATOM 643 C C . GLU A 1 78 ? -15.012 -9.704 -17.819 1.00 56.62 78 GLU A C 1
ATOM 645 O O . GLU A 1 78 ? -15.353 -8.527 -17.972 1.00 56.62 78 GLU A O 1
ATOM 650 N N . LEU A 1 79 ? -15.281 -10.389 -16.712 1.00 62.00 79 LEU A N 1
ATOM 651 C CA . LEU A 1 79 ? -16.115 -9.882 -15.641 1.00 62.00 79 LEU A CA 1
ATOM 652 C C . LEU A 1 79 ? -15.247 -9.489 -14.445 1.00 62.00 79 LEU A C 1
ATOM 654 O O . LEU A 1 79 ? -14.540 -10.315 -13.876 1.00 62.00 79 LEU A O 1
ATOM 658 N N . PHE A 1 80 ? -15.334 -8.223 -14.061 1.00 65.56 80 PHE A N 1
ATOM 659 C CA . PHE A 1 80 ? -14.594 -7.608 -12.968 1.00 65.56 80 PHE A CA 1
ATOM 660 C C . PHE A 1 80 ? -15.556 -7.251 -11.844 1.00 65.56 80 PHE A C 1
ATOM 662 O O . PHE A 1 80 ? -16.621 -6.693 -12.103 1.00 65.56 80 PHE A O 1
ATOM 669 N N . ASN A 1 81 ? -15.152 -7.500 -10.602 1.00 69.25 81 ASN A N 1
ATOM 670 C CA . ASN A 1 81 ? -15.894 -7.068 -9.425 1.00 69.25 81 ASN A CA 1
ATOM 671 C C . ASN A 1 81 ? -15.082 -6.018 -8.666 1.00 69.25 81 ASN A C 1
ATOM 673 O O . ASN A 1 81 ? -13.878 -6.176 -8.489 1.00 69.25 81 ASN A O 1
ATOM 677 N N . LEU A 1 82 ? -15.749 -4.954 -8.234 1.00 73.88 82 LEU A N 1
ATOM 678 C CA . LEU A 1 82 ? -15.220 -3.897 -7.374 1.00 73.88 82 LEU A CA 1
ATOM 679 C C . LEU A 1 82 ? -16.262 -3.624 -6.293 1.00 73.88 82 LEU A C 1
ATOM 681 O O . LEU A 1 82 ? -17.450 -3.652 -6.588 1.00 73.88 82 LEU A O 1
ATOM 685 N N . GLY A 1 83 ? -15.871 -3.333 -5.064 1.00 77.00 83 GLY A N 1
ATOM 686 C CA . GLY A 1 83 ? -16.840 -3.076 -4.005 1.00 77.00 83 GLY A CA 1
ATOM 687 C C . GLY A 1 83 ? -16.185 -2.982 -2.642 1.00 77.00 83 GLY A C 1
ATOM 688 O O . GLY A 1 83 ? -14.993 -3.258 -2.527 1.00 77.00 83 GLY A O 1
ATOM 689 N N . SER A 1 84 ? -16.990 -2.628 -1.645 1.00 76.12 84 SER A N 1
ATOM 690 C CA . SER A 1 84 ? -16.620 -2.756 -0.238 1.00 76.12 84 SER A CA 1
ATOM 691 C C . SER A 1 84 ? -16.371 -4.221 0.110 1.00 76.12 84 SER A C 1
ATOM 693 O O . SER A 1 84 ? -16.870 -5.126 -0.578 1.00 76.12 84 SER A O 1
ATOM 695 N N . ALA A 1 85 ? -15.647 -4.470 1.198 1.00 72.06 85 ALA A N 1
ATOM 696 C CA . ALA A 1 85 ? -15.324 -5.829 1.625 1.00 72.06 85 ALA A CA 1
ATOM 697 C C . ALA A 1 85 ? -16.588 -6.700 1.782 1.00 72.06 85 ALA A C 1
ATOM 699 O O . ALA A 1 85 ? -16.672 -7.784 1.191 1.00 72.06 85 ALA A O 1
ATOM 700 N N . GLU A 1 86 ? -17.627 -6.214 2.478 1.00 76.12 86 GLU A N 1
ATOM 701 C CA . GLU A 1 86 ? -18.863 -6.995 2.626 1.00 76.12 86 GLU A CA 1
ATOM 702 C C . GLU A 1 86 ? -19.689 -7.057 1.341 1.00 76.12 86 GLU A C 1
ATOM 704 O O . GLU A 1 86 ? -20.341 -8.069 1.082 1.00 76.12 86 GLU A O 1
ATOM 709 N N . GLY A 1 87 ? -19.648 -6.023 0.497 1.00 78.75 87 GLY A N 1
ATOM 710 C CA . GLY A 1 87 ? -20.353 -6.020 -0.784 1.00 78.75 87 GLY A CA 1
ATOM 711 C C . GLY A 1 87 ? -19.787 -7.063 -1.750 1.00 78.75 87 GLY A C 1
ATOM 712 O O . GLY A 1 87 ? -20.532 -7.766 -2.445 1.00 78.75 87 GLY A O 1
ATOM 713 N N . VAL A 1 88 ? -18.464 -7.208 -1.793 1.00 75.81 88 VAL A N 1
ATOM 714 C CA . VAL A 1 88 ? -17.800 -8.248 -2.587 1.00 75.81 88 VAL A CA 1
ATOM 715 C C . VAL A 1 88 ? -18.067 -9.627 -1.985 1.00 75.81 88 VAL A C 1
ATOM 717 O O . VAL A 1 88 ? -18.452 -10.540 -2.721 1.00 75.81 88 VAL A O 1
ATOM 720 N N . ASN A 1 89 ? -17.962 -9.772 -0.660 1.00 78.75 89 ASN A N 1
ATOM 721 C CA . ASN A 1 89 ? -18.260 -11.029 0.028 1.00 78.75 89 ASN A CA 1
ATOM 722 C C . ASN A 1 89 ? -19.713 -11.487 -0.199 1.00 78.75 89 ASN A C 1
ATOM 724 O O . ASN A 1 89 ? -19.970 -12.666 -0.454 1.00 78.75 89 ASN A O 1
ATOM 728 N N . PHE A 1 90 ? -20.669 -10.555 -0.203 1.00 81.19 90 PHE A N 1
ATOM 729 C CA . PHE A 1 90 ? -22.065 -10.828 -0.531 1.00 81.19 90 PHE A CA 1
ATOM 730 C C . PHE A 1 90 ? -22.212 -11.444 -1.929 1.00 81.19 90 PHE A C 1
ATOM 732 O O . PHE A 1 90 ? -22.897 -12.452 -2.086 1.00 81.19 90 PHE A O 1
ATOM 739 N N . LEU A 1 91 ? -21.540 -10.902 -2.952 1.00 76.06 91 LEU A N 1
ATOM 740 C CA . LEU A 1 91 ? -21.604 -11.482 -4.300 1.00 76.06 91 LEU A CA 1
ATOM 741 C C . LEU A 1 91 ? -20.933 -12.859 -4.385 1.00 76.06 91 LEU A C 1
ATOM 743 O O . LEU A 1 91 ? -21.422 -13.730 -5.103 1.00 76.06 91 LEU A O 1
ATOM 747 N N . ILE A 1 92 ? -19.832 -13.073 -3.663 1.00 72.81 92 ILE A N 1
ATOM 748 C CA . ILE A 1 92 ? -19.133 -14.368 -3.638 1.00 72.81 92 ILE A CA 1
ATOM 749 C C . ILE A 1 92 ? -20.016 -15.446 -3.005 1.00 72.81 92 ILE A C 1
ATOM 751 O O . ILE A 1 92 ? -20.081 -16.560 -3.515 1.00 72.81 92 ILE A O 1
ATOM 755 N N . THR A 1 93 ? -20.721 -15.108 -1.929 1.00 79.56 93 THR A N 1
ATOM 756 C CA . THR A 1 93 ? -21.567 -16.045 -1.177 1.00 79.56 93 THR A CA 1
ATOM 757 C C . THR A 1 93 ? -22.954 -16.253 -1.797 1.00 79.56 93 THR A C 1
ATOM 759 O O . THR A 1 93 ? -23.589 -17.271 -1.533 1.00 79.56 93 THR A O 1
ATOM 762 N N . ASN A 1 94 ? -23.412 -15.349 -2.674 1.00 79.38 94 ASN A N 1
ATOM 763 C CA . ASN A 1 94 ? -24.730 -15.405 -3.319 1.00 79.38 94 ASN A CA 1
ATOM 764 C C . ASN A 1 94 ? -24.611 -15.595 -4.842 1.00 79.38 94 ASN A C 1
ATOM 766 O O . ASN A 1 94 ? -24.836 -14.686 -5.649 1.00 79.38 94 ASN A O 1
ATOM 770 N N . HIS A 1 95 ? -24.256 -16.813 -5.259 1.00 73.88 95 HIS A N 1
ATOM 771 C CA . HIS A 1 95 ? -24.034 -17.146 -6.671 1.00 73.88 95 HIS A CA 1
ATOM 772 C C . HIS A 1 95 ? -25.269 -16.961 -7.571 1.00 73.88 95 HIS A C 1
ATOM 774 O O . HIS A 1 95 ? -25.125 -16.704 -8.769 1.00 73.88 95 HIS A O 1
ATOM 780 N N . ASP A 1 96 ? -26.482 -17.066 -7.029 1.00 78.19 96 ASP A N 1
ATOM 781 C CA . ASP A 1 96 ? -27.727 -16.844 -7.769 1.00 78.19 96 ASP A CA 1
ATOM 782 C C . ASP A 1 96 ? -27.923 -15.360 -8.132 1.00 78.19 96 ASP A C 1
ATOM 784 O O . ASP A 1 96 ? -28.394 -15.042 -9.229 1.00 78.19 96 ASP A O 1
ATOM 788 N N . VAL A 1 97 ? -27.498 -14.446 -7.254 1.00 75.69 97 VAL A N 1
ATOM 789 C CA . VAL A 1 97 ? -27.472 -13.001 -7.512 1.00 75.69 97 VAL A CA 1
ATOM 790 C C . VAL A 1 97 ? -26.487 -12.696 -8.637 1.00 75.69 97 VAL A C 1
ATOM 792 O O . VAL A 1 97 ? -26.845 -12.020 -9.603 1.00 75.69 97 VAL A O 1
ATOM 795 N N . VAL A 1 98 ? -25.283 -13.271 -8.577 1.00 70.88 98 VAL A N 1
ATOM 796 C CA . VAL A 1 98 ? -24.270 -13.153 -9.639 1.00 70.88 98 VAL A CA 1
ATOM 797 C C . VAL A 1 98 ? -24.802 -13.685 -10.971 1.00 70.88 98 VAL A C 1
ATOM 799 O O . VAL A 1 98 ? -24.622 -13.042 -12.006 1.00 70.88 98 VAL A O 1
ATOM 802 N N . ALA A 1 99 ? -25.494 -14.827 -10.970 1.00 68.38 99 ALA A N 1
ATOM 803 C CA . ALA A 1 99 ? -26.091 -15.399 -12.175 1.00 68.38 99 ALA A CA 1
ATOM 804 C C . ALA A 1 99 ? -27.172 -14.486 -12.786 1.00 68.38 99 ALA A C 1
ATOM 806 O O . ALA A 1 99 ? -27.180 -14.279 -14.001 1.00 68.38 99 ALA A O 1
ATOM 807 N N . LYS A 1 100 ? -28.036 -13.879 -11.960 1.00 73.75 100 LYS A N 1
ATOM 808 C CA . LYS A 1 100 ? -29.047 -12.900 -12.408 1.00 73.75 100 LYS A CA 1
ATOM 809 C C . LYS A 1 100 ? -28.410 -11.630 -12.982 1.00 73.75 100 LYS A C 1
ATOM 811 O O . LYS A 1 100 ? -28.843 -11.147 -14.026 1.00 73.75 100 LYS A O 1
ATOM 816 N N . PHE A 1 101 ? -27.352 -11.115 -12.355 1.00 70.69 101 PHE A N 1
ATOM 817 C CA . PHE A 1 101 ? -26.598 -9.972 -12.884 1.00 70.69 101 PHE A CA 1
ATOM 818 C C . PHE A 1 101 ? -25.902 -10.305 -14.207 1.00 70.69 101 PHE A C 1
ATOM 820 O O . PHE A 1 101 ? -25.975 -9.523 -15.153 1.00 70.69 101 PHE A O 1
ATOM 827 N N . ARG A 1 102 ? -25.303 -11.498 -14.318 1.00 68.69 102 ARG A N 1
ATOM 828 C CA . ARG A 1 102 ? -24.726 -12.008 -15.572 1.00 68.69 102 ARG A CA 1
ATOM 829 C C . ARG A 1 102 ? -25.753 -12.049 -16.693 1.00 68.69 102 ARG A C 1
ATOM 831 O O . ARG A 1 102 ? -25.469 -11.550 -17.774 1.00 68.69 102 ARG A O 1
ATOM 838 N N . GLN A 1 103 ? -26.957 -12.555 -16.428 1.00 67.94 103 GLN A N 1
ATOM 839 C CA . GLN A 1 103 ? -28.054 -12.538 -17.401 1.00 67.94 103 GLN A CA 1
ATOM 840 C C . GLN A 1 103 ? -28.411 -11.116 -17.857 1.00 67.94 103 GLN A C 1
ATOM 842 O O . GLN A 1 103 ? -28.708 -10.922 -19.032 1.00 67.94 103 GLN A O 1
ATOM 847 N N . HIS A 1 104 ? -28.325 -10.111 -16.981 1.00 66.19 104 HIS A N 1
ATOM 848 C CA . HIS A 1 104 ? -28.569 -8.717 -17.359 1.00 66.19 104 HIS A CA 1
ATOM 849 C C . HIS A 1 104 ? -27.517 -8.120 -18.301 1.00 66.19 104 HIS A C 1
ATOM 851 O O . HIS A 1 104 ? -27.890 -7.275 -19.109 1.00 66.19 104 HIS A O 1
ATOM 857 N N . PHE A 1 105 ? -26.259 -8.574 -18.284 1.00 63.62 105 PHE A N 1
ATOM 858 C CA . PHE A 1 105 ? -25.256 -8.126 -19.264 1.00 63.62 105 PHE A CA 1
ATOM 859 C C . PHE A 1 105 ? -25.535 -8.633 -20.689 1.00 63.62 105 PHE A C 1
ATOM 861 O O . PHE A 1 105 ? -25.109 -8.004 -21.654 1.00 63.62 105 PHE A O 1
ATOM 868 N N . TYR A 1 106 ? -26.298 -9.722 -20.837 1.00 56.31 106 TYR A N 1
ATOM 869 C CA . TYR A 1 106 ? -26.726 -10.250 -22.139 1.00 56.31 106 TYR A CA 1
ATOM 870 C C . TYR A 1 106 ? -27.993 -9.574 -22.692 1.00 56.31 106 TYR A C 1
ATOM 872 O O . TYR A 1 106 ? -28.364 -9.802 -23.843 1.00 56.31 106 TYR A O 1
ATOM 880 N N . VAL A 1 107 ? -28.668 -8.735 -21.898 1.00 51.94 107 VAL A N 1
ATOM 881 C CA . VAL A 1 107 ? -29.903 -8.044 -22.288 1.00 51.94 107 VAL A CA 1
ATOM 882 C C . VAL A 1 107 ? -29.577 -6.571 -22.521 1.00 51.94 107 VAL A C 1
ATOM 884 O O . VAL A 1 107 ? -29.046 -5.913 -21.638 1.00 51.94 107 VAL A O 1
ATOM 887 N N . GLN A 1 108 ? -29.885 -6.065 -23.721 1.00 51.69 108 GLN A N 1
ATOM 888 C CA . GLN A 1 108 ? -29.576 -4.713 -24.216 1.00 51.69 108 GLN A CA 1
ATOM 889 C C . GLN A 1 108 ? -29.321 -3.638 -23.139 1.00 51.69 108 GLN A C 1
ATOM 891 O O . GLN A 1 108 ? -30.189 -3.350 -22.311 1.00 51.69 108 GLN A O 1
ATOM 896 N N . CYS A 1 109 ? -28.163 -2.972 -23.236 1.00 49.50 109 CYS A N 1
ATOM 897 C CA . CYS A 1 109 ? -27.773 -1.829 -22.407 1.00 49.50 109 CYS A CA 1
ATOM 898 C C . CYS A 1 109 ? -28.796 -0.684 -22.488 1.00 49.50 109 CYS A C 1
ATOM 900 O O . CYS A 1 109 ? -28.703 0.212 -23.330 1.00 49.50 109 CYS A O 1
ATOM 902 N N . LYS A 1 110 ? -29.768 -0.672 -21.572 1.00 59.62 110 LYS A N 1
ATOM 903 C CA . LYS A 1 110 ? -30.611 0.502 -21.333 1.00 59.62 110 LYS A CA 1
ATOM 904 C C . LYS A 1 110 ? -29.748 1.606 -20.730 1.00 59.62 110 LYS A C 1
ATOM 906 O O . LYS A 1 110 ? -28.999 1.385 -19.782 1.00 59.62 110 LYS A O 1
ATOM 911 N N . ARG A 1 111 ? -29.848 2.817 -21.279 1.00 55.91 111 ARG A N 1
ATOM 912 C CA . ARG A 1 111 ? -29.065 3.963 -20.807 1.00 55.91 111 ARG A CA 1
ATOM 913 C C . ARG A 1 111 ? -29.671 4.510 -19.514 1.00 55.91 111 ARG A C 1
ATOM 915 O O . ARG A 1 111 ? -30.733 5.132 -19.531 1.00 55.91 111 ARG A O 1
ATOM 922 N N . TYR A 1 112 ? -28.991 4.287 -18.393 1.00 65.44 112 TYR A N 1
ATOM 923 C CA . TYR A 1 112 ? -29.396 4.826 -17.097 1.00 65.44 112 TYR A CA 1
ATOM 924 C C . TYR A 1 112 ? -28.785 6.217 -16.850 1.00 65.44 112 TYR A C 1
ATOM 926 O O . TYR A 1 112 ? -27.747 6.565 -17.404 1.00 65.44 112 TYR A O 1
ATOM 934 N N . THR A 1 113 ? -29.463 7.049 -16.056 1.00 68.50 113 THR A N 1
ATOM 935 C CA . THR A 1 113 ? -29.043 8.420 -15.721 1.00 68.50 113 THR A CA 1
ATOM 936 C C . THR A 1 113 ? -29.209 8.627 -14.219 1.00 68.50 113 THR A C 1
ATOM 938 O O . THR A 1 113 ? -29.921 7.854 -13.572 1.00 68.50 113 THR A O 1
ATOM 941 N N . TYR A 1 114 ? -28.630 9.699 -13.668 1.00 66.00 114 TYR A N 1
ATOM 942 C CA . TYR A 1 114 ? -28.772 10.035 -12.245 1.00 66.00 114 TYR A CA 1
ATOM 943 C C . TYR A 1 114 ? -30.243 10.112 -11.793 1.00 66.00 114 TYR A C 1
ATOM 945 O O . TYR A 1 114 ? -30.557 9.759 -10.662 1.00 66.00 114 TYR A O 1
ATOM 953 N N . ARG A 1 115 ? -31.168 10.503 -12.684 1.00 72.31 115 ARG A N 1
ATOM 954 C CA . ARG A 1 115 ? -32.610 10.554 -12.387 1.00 72.31 115 ARG A CA 1
ATOM 955 C C . ARG A 1 115 ? -33.201 9.169 -12.145 1.00 72.31 115 ARG A C 1
ATOM 957 O O . ARG A 1 115 ? -34.075 9.024 -11.297 1.00 72.31 115 ARG A O 1
ATOM 964 N N . HIS A 1 116 ? -32.722 8.154 -12.866 1.00 78.31 116 HIS A N 1
ATOM 965 C CA . HIS A 1 116 ? -33.152 6.770 -12.667 1.00 78.31 116 HIS A CA 1
ATOM 966 C C . HIS A 1 116 ? -32.676 6.241 -11.310 1.00 78.31 116 HIS A C 1
ATOM 968 O O . HIS A 1 116 ? -33.466 5.647 -10.582 1.00 78.31 116 HIS A O 1
ATOM 974 N N . VAL A 1 117 ? -31.426 6.535 -10.937 1.00 74.31 117 VAL A N 1
ATOM 975 C CA . VAL A 1 117 ? -30.869 6.184 -9.620 1.00 74.31 117 VAL A CA 1
ATOM 976 C C . VAL A 1 117 ? -31.639 6.904 -8.511 1.00 74.31 117 VAL A C 1
ATOM 978 O O . VAL A 1 117 ? -32.158 6.267 -7.603 1.00 74.31 117 VAL A O 1
ATOM 981 N N . GLN A 1 118 ? -31.831 8.217 -8.631 1.00 76.69 118 GLN A N 1
ATOM 982 C CA . GLN A 1 118 ? -32.600 9.009 -7.670 1.00 76.69 118 GLN A CA 1
ATOM 983 C C . GLN A 1 118 ? -34.037 8.489 -7.504 1.00 76.69 118 GLN A C 1
ATOM 985 O O . GLN A 1 118 ? -34.547 8.393 -6.390 1.00 76.69 118 GLN A O 1
ATOM 990 N N . SER A 1 119 ? -34.696 8.114 -8.604 1.00 84.25 119 SER A N 1
ATOM 991 C CA . SER A 1 119 ? -36.029 7.509 -8.565 1.00 84.25 119 SER A CA 1
ATOM 992 C C . SER A 1 119 ? -36.034 6.163 -7.840 1.00 84.25 119 SER A C 1
ATOM 994 O O . SER A 1 119 ? -36.982 5.881 -7.110 1.00 84.25 119 SER A O 1
ATOM 996 N N . LEU A 1 120 ? -35.002 5.337 -8.033 1.00 83.75 120 LEU A N 1
ATOM 997 C CA . LEU A 1 120 ? -34.863 4.047 -7.358 1.00 83.75 120 LEU A CA 1
ATOM 998 C C . LEU A 1 120 ? -34.701 4.232 -5.847 1.00 83.75 120 LEU A C 1
ATOM 1000 O O . LEU A 1 120 ? -35.423 3.603 -5.078 1.00 83.75 120 LEU A O 1
ATOM 1004 N N . PHE A 1 121 ? -33.814 5.137 -5.435 1.00 80.00 121 PHE A N 1
ATOM 1005 C CA . PHE A 1 121 ? -33.591 5.471 -4.030 1.00 80.00 121 PHE A CA 1
ATOM 1006 C C . PHE A 1 121 ? -34.855 6.031 -3.372 1.00 80.00 121 PHE A C 1
ATOM 1008 O O . PHE A 1 121 ? -35.266 5.540 -2.327 1.00 80.00 121 PHE A O 1
ATOM 1015 N N . ASN A 1 122 ? -35.544 6.981 -4.012 1.00 84.00 122 ASN A N 1
ATOM 1016 C CA . ASN A 1 122 ? -36.813 7.512 -3.501 1.00 84.00 122 ASN A CA 1
ATOM 1017 C C . ASN A 1 122 ? -37.891 6.428 -3.367 1.00 84.00 122 ASN A C 1
ATOM 1019 O O . ASN A 1 122 ? -38.642 6.421 -2.391 1.00 84.00 122 ASN A O 1
ATOM 1023 N N . LYS A 1 123 ? -37.958 5.496 -4.327 1.00 87.56 123 LYS A N 1
ATOM 1024 C CA . LYS A 1 123 ? -38.877 4.355 -4.272 1.00 87.56 123 LYS A CA 1
ATOM 1025 C C . LYS A 1 123 ? -38.551 3.445 -3.086 1.00 87.56 123 LYS A C 1
ATOM 1027 O O . LYS A 1 123 ? -39.440 3.158 -2.295 1.00 87.56 123 LYS A O 1
ATOM 1032 N N . LYS A 1 124 ? -37.289 3.036 -2.937 1.00 84.12 124 LYS A N 1
ATOM 1033 C CA . LYS A 1 124 ? -36.843 2.144 -1.854 1.00 84.12 124 LYS A CA 1
ATOM 1034 C C . LYS A 1 124 ? -36.984 2.779 -0.477 1.00 84.12 124 LYS A C 1
ATOM 1036 O O . LYS A 1 124 ? -37.420 2.121 0.456 1.00 84.12 124 LYS A O 1
ATOM 1041 N N . TYR A 1 125 ? -36.713 4.073 -0.378 1.00 81.69 125 TYR A N 1
ATOM 1042 C CA . TYR A 1 125 ? -36.953 4.842 0.831 1.00 81.69 125 TYR A CA 1
ATOM 1043 C C . TYR A 1 125 ? -38.442 4.910 1.172 1.00 81.69 125 TYR A C 1
ATOM 1045 O O . TYR A 1 125 ? -38.816 4.579 2.288 1.00 81.69 125 TYR A O 1
ATOM 1053 N N . SER A 1 126 ? -39.304 5.243 0.200 1.00 85.06 126 SER A N 1
ATOM 1054 C CA . SER A 1 126 ? -40.765 5.224 0.387 1.00 85.06 126 SER A CA 1
ATOM 1055 C C . SER A 1 126 ? -41.282 3.866 0.868 1.00 85.06 126 SER A C 1
ATOM 1057 O O . SER A 1 126 ? -42.173 3.834 1.713 1.00 85.06 126 SER A O 1
ATOM 1059 N N . GLU A 1 127 ? -40.737 2.769 0.328 1.00 86.12 127 GLU A N 1
ATOM 1060 C CA . GLU A 1 127 ? -41.031 1.396 0.761 1.00 86.12 127 GLU A CA 1
ATOM 1061 C C . GLU A 1 127 ? -40.584 1.170 2.213 1.00 86.12 127 GLU A C 1
ATOM 1063 O O . GLU A 1 127 ? -41.388 0.727 3.028 1.00 86.12 127 GLU A O 1
ATOM 1068 N N . ALA A 1 128 ? -39.341 1.529 2.551 1.00 78.31 128 ALA A N 1
ATOM 1069 C CA . ALA A 1 128 ? -38.762 1.326 3.880 1.00 78.31 128 ALA A CA 1
ATOM 1070 C C . ALA A 1 128 ? -39.510 2.082 4.990 1.00 78.31 128 ALA A C 1
ATOM 1072 O O . ALA A 1 128 ? -39.662 1.560 6.089 1.00 78.31 128 ALA A O 1
ATOM 1073 N N . ILE A 1 129 ? -40.015 3.286 4.700 1.00 86.56 129 ILE A N 1
ATOM 1074 C CA . ILE A 1 129 ? -40.766 4.095 5.674 1.00 86.56 129 ILE A CA 1
ATOM 1075 C C . ILE A 1 129 ? -42.291 3.976 5.524 1.00 86.56 129 ILE A C 1
ATOM 1077 O O . ILE A 1 129 ? -43.028 4.765 6.114 1.00 86.56 129 ILE A O 1
ATOM 1081 N N . ALA A 1 130 ? -42.766 3.040 4.692 1.00 86.56 130 ALA A N 1
ATOM 1082 C CA . ALA A 1 130 ? -44.181 2.790 4.406 1.00 86.56 130 ALA A CA 1
ATOM 1083 C C . ALA A 1 130 ? -44.999 4.049 4.033 1.00 86.56 130 ALA A C 1
ATOM 1085 O O . ALA A 1 130 ? -46.199 4.134 4.298 1.00 86.56 130 ALA A O 1
ATOM 1086 N N . LYS A 1 131 ? -44.364 5.042 3.394 1.00 86.38 131 LYS A N 1
ATOM 1087 C CA . LYS A 1 131 ? -44.987 6.327 3.041 1.00 86.38 131 LYS A CA 1
ATOM 1088 C C . LYS A 1 131 ? -44.817 6.623 1.547 1.00 86.38 131 LYS A C 1
ATOM 1090 O O . LYS A 1 131 ? -43.758 7.118 1.142 1.00 86.38 131 LYS A O 1
ATOM 1095 N N . PRO A 1 132 ? -45.847 6.362 0.720 1.00 85.06 132 PRO A N 1
ATOM 1096 C CA . PRO A 1 132 ? -45.789 6.547 -0.726 1.00 85.06 132 PRO A CA 1
ATOM 1097 C C . PRO A 1 132 ? -45.441 7.982 -1.132 1.00 85.06 132 PRO A C 1
ATOM 1099 O O . PRO A 1 132 ? -45.983 8.944 -0.594 1.00 85.06 132 PRO A O 1
ATOM 1102 N N . GLY A 1 133 ? -44.545 8.122 -2.110 1.00 81.75 133 GLY A N 1
ATOM 1103 C CA . GLY A 1 133 ? -44.137 9.424 -2.647 1.00 81.75 133 GLY A CA 1
ATOM 1104 C C . GLY A 1 133 ? -43.078 10.154 -1.819 1.00 81.75 133 GLY A C 1
ATOM 1105 O O . GLY A 1 133 ? -42.684 11.267 -2.177 1.00 81.75 133 GLY A O 1
ATOM 1106 N N . SER A 1 134 ? -42.592 9.537 -0.742 1.00 80.81 134 SER A N 1
ATOM 1107 C CA . SER A 1 134 ? -41.485 10.065 0.047 1.00 80.81 134 SER A CA 1
ATOM 1108 C C . SER A 1 134 ? -40.192 10.112 -0.759 1.00 80.81 134 SER A C 1
ATOM 1110 O O . SER A 1 134 ? -39.917 9.275 -1.620 1.00 80.81 134 SER A O 1
ATOM 1112 N N . ARG A 1 135 ? -39.369 11.114 -0.472 1.00 82.69 135 ARG A N 1
ATOM 1113 C CA . ARG A 1 135 ? -38.060 11.273 -1.100 1.00 82.69 135 ARG A CA 1
ATOM 1114 C C . ARG A 1 135 ? -36.978 11.098 -0.056 1.00 82.69 135 ARG A C 1
ATOM 1116 O O . ARG A 1 135 ? -37.180 11.497 1.088 1.00 82.69 135 ARG A O 1
ATOM 1123 N N . VAL A 1 136 ? -35.848 10.532 -0.469 1.00 78.06 136 VAL A N 1
ATOM 1124 C CA . VAL A 1 136 ? -34.662 10.456 0.382 1.00 78.06 136 VAL A CA 1
ATOM 1125 C C . VAL A 1 136 ? -34.272 11.884 0.782 1.00 78.06 136 VAL A C 1
ATOM 1127 O O . VAL A 1 136 ? -34.161 12.747 -0.100 1.00 78.06 136 VAL A O 1
ATOM 1130 N N . PRO A 1 137 ? -34.093 12.166 2.082 1.00 76.06 137 PRO A N 1
ATOM 1131 C CA . PRO A 1 137 ? -33.613 13.456 2.547 1.00 76.06 137 PRO A CA 1
ATOM 1132 C C . PRO A 1 137 ? -32.115 13.563 2.243 1.00 76.06 137 PRO A C 1
ATOM 1134 O O . PRO A 1 137 ? -31.269 13.268 3.077 1.00 76.06 137 PRO A O 1
ATOM 1137 N N . TYR A 1 138 ? -31.775 13.948 1.012 1.00 66.56 138 TYR A N 1
ATOM 1138 C CA . TYR A 1 138 ? -30.389 14.202 0.626 1.00 66.56 138 TYR A CA 1
ATOM 1139 C C . TYR A 1 138 ? -29.867 15.415 1.408 1.00 66.56 138 TYR A C 1
ATOM 1141 O O . TYR A 1 138 ? -30.228 16.554 1.097 1.00 66.56 138 TYR A O 1
ATOM 1149 N N . LEU A 1 139 ? -29.032 15.184 2.422 1.00 48.31 139 LEU A N 1
ATOM 1150 C CA . LEU A 1 139 ? -28.315 16.256 3.104 1.00 48.31 139 LEU A CA 1
ATOM 1151 C C . LEU A 1 139 ? -27.349 16.900 2.104 1.00 48.31 139 LEU A C 1
ATOM 1153 O O . LEU A 1 139 ? -26.510 16.234 1.497 1.00 48.31 139 LEU A O 1
ATOM 1157 N N . ARG A 1 140 ? -27.471 18.214 1.901 1.00 40.53 140 ARG A N 1
ATOM 1158 C CA . ARG A 1 140 ? -26.388 18.981 1.283 1.00 40.53 140 ARG A CA 1
ATOM 1159 C C . ARG A 1 140 ? -25.299 19.090 2.338 1.00 40.53 140 ARG A C 1
ATOM 1161 O O . ARG A 1 140 ? -25.532 19.727 3.356 1.00 40.53 140 ARG A O 1
ATOM 1168 N N . VAL A 1 141 ? -24.145 18.474 2.102 1.00 33.75 141 VAL A N 1
ATOM 1169 C CA . VAL A 1 141 ? -22.986 18.617 2.989 1.00 33.75 141 VAL A CA 1
ATOM 1170 C C . VAL A 1 141 ? -22.525 20.077 2.944 1.00 33.75 141 VAL A C 1
ATOM 1172 O O . VAL A 1 141 ? -21.845 20.510 2.016 1.00 33.75 141 VAL A O 1
ATOM 1175 N N . THR A 1 142 ? -22.963 20.860 3.925 1.00 29.62 142 THR A N 1
ATOM 1176 C CA . THR A 1 142 ? -22.337 22.114 4.345 1.00 29.62 142 THR A CA 1
ATOM 1177 C C . THR A 1 142 ? -21.339 21.777 5.443 1.00 29.62 142 THR A C 1
ATOM 1179 O O . THR A 1 142 ? -21.675 21.091 6.399 1.00 29.62 142 THR A O 1
ATOM 1182 N N . THR A 1 143 ? -20.102 22.230 5.277 1.00 32.16 143 THR A N 1
ATOM 1183 C CA . THR A 1 143 ? -18.993 22.075 6.228 1.00 32.16 143 THR A CA 1
ATOM 1184 C C . THR A 1 143 ? -19.329 22.557 7.650 1.00 32.16 143 THR A C 1
ATOM 1186 O O . THR A 1 143 ? -19.806 23.686 7.776 1.00 32.16 143 THR A O 1
ATOM 1189 N N . ARG A 1 144 ? -18.902 21.757 8.655 1.00 27.47 144 ARG A N 1
ATOM 1190 C CA . ARG A 1 144 ? -18.820 21.975 10.131 1.00 27.47 144 ARG A CA 1
ATOM 1191 C C . ARG A 1 144 ? -20.124 21.742 10.925 1.00 27.47 144 ARG A C 1
ATOM 1193 O O . ARG A 1 144 ? -21.184 22.095 10.428 1.00 27.47 144 ARG A O 1
ATOM 1200 N N . ASN A 1 145 ? -20.147 21.147 12.128 1.00 26.52 145 ASN A N 1
ATOM 1201 C CA . ASN A 1 145 ? -19.211 21.100 13.271 1.00 26.52 145 ASN A CA 1
ATOM 1202 C C . ASN A 1 145 ? -19.111 19.696 13.916 1.00 26.52 145 ASN A C 1
ATOM 1204 O O . ASN A 1 145 ? -19.983 18.859 13.712 1.00 26.52 145 ASN A O 1
ATOM 1208 N N . GLU A 1 146 ? -18.056 19.531 14.719 1.00 35.09 146 GLU A N 1
ATOM 1209 C CA . GLU A 1 146 ? -17.791 18.487 15.722 1.00 35.09 146 GLU A CA 1
ATOM 1210 C C . GLU A 1 146 ? -18.950 18.291 16.723 1.00 35.09 146 GLU A C 1
ATOM 1212 O O . GLU A 1 146 ? -19.679 19.243 17.019 1.00 35.09 146 GLU A O 1
ATOM 1217 N N . ASN A 1 147 ? -19.021 17.075 17.281 1.00 35.28 147 ASN A N 1
ATOM 1218 C CA . ASN A 1 147 ? -19.993 16.518 18.237 1.00 35.28 147 ASN A CA 1
ATOM 1219 C C . ASN A 1 147 ? -21.184 15.801 17.594 1.00 35.28 147 ASN A C 1
ATOM 1221 O O . ASN A 1 147 ? -22.237 16.399 17.419 1.00 35.28 147 ASN A O 1
ATOM 1225 N N . ASP A 1 148 ? -21.001 14.517 17.282 1.00 28.36 148 ASP A N 1
ATOM 1226 C CA . ASP A 1 148 ? -21.981 13.453 17.553 1.00 28.36 148 ASP A CA 1
ATOM 1227 C C . ASP A 1 148 ? -21.326 12.096 17.222 1.00 28.36 148 ASP A C 1
ATOM 1229 O O . ASP A 1 148 ? -21.076 11.781 16.058 1.00 28.36 148 ASP A O 1
ATOM 1233 N N . ASN A 1 149 ? -21.017 11.304 18.256 1.00 31.17 149 ASN A N 1
ATOM 1234 C CA . ASN A 1 149 ? -20.472 9.948 18.117 1.00 31.17 149 ASN A CA 1
ATOM 1235 C C . ASN A 1 149 ? -21.539 8.989 17.547 1.00 31.17 149 ASN A C 1
ATOM 1237 O O . ASN A 1 149 ? -22.642 8.921 18.102 1.00 31.17 149 ASN A O 1
ATOM 1241 N N . PRO A 1 150 ? -21.239 8.203 16.495 1.00 28.27 150 PRO A N 1
ATOM 1242 C CA . PRO A 1 150 ? -22.061 7.072 16.084 1.00 28.27 150 PRO A CA 1
ATOM 1243 C C . PRO A 1 150 ? -21.702 5.795 16.876 1.00 28.27 150 PRO A C 1
ATOM 1245 O O . PRO A 1 150 ? -20.621 5.711 17.455 1.00 28.27 150 PRO A O 1
ATOM 1248 N N . PRO A 1 151 ? -22.610 4.802 16.943 1.00 29.94 151 PRO A N 1
ATOM 1249 C CA . PRO A 1 151 ? -22.445 3.635 17.799 1.00 29.94 151 PRO A CA 1
ATOM 1250 C C . PRO A 1 151 ? -21.462 2.622 17.198 1.00 29.94 151 PRO A C 1
ATOM 1252 O O . PRO A 1 151 ? -21.518 2.311 16.009 1.00 29.94 151 PRO A O 1
ATOM 1255 N N . GLU A 1 152 ? -20.610 2.084 18.066 1.00 28.72 152 GLU A N 1
ATOM 1256 C CA . GLU A 1 152 ? -19.628 1.034 17.805 1.00 28.72 152 GLU A CA 1
ATOM 1257 C C . GLU A 1 152 ? -20.272 -0.238 17.225 1.00 28.72 152 GLU A C 1
ATOM 1259 O O . GLU A 1 152 ? -21.189 -0.824 17.808 1.00 28.72 152 GLU A O 1
ATOM 1264 N N . SER A 1 153 ? -19.741 -0.719 16.099 1.00 26.92 153 SER A N 1
AT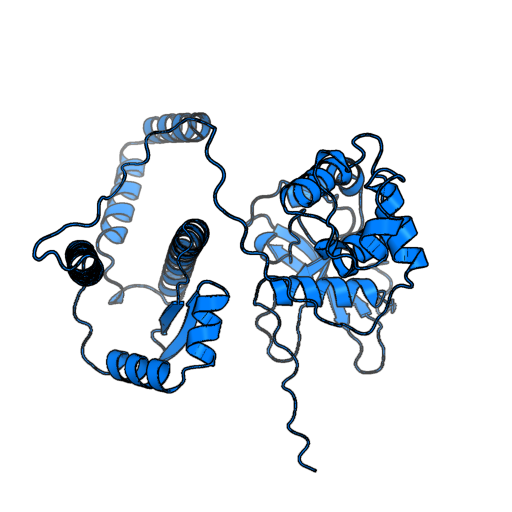OM 1265 C CA . SER A 1 153 ? -19.942 -2.093 15.631 1.00 26.92 153 SER A CA 1
ATOM 1266 C C . SER A 1 153 ? -18.587 -2.764 15.420 1.00 26.92 153 SER A C 1
ATOM 1268 O O . SER A 1 153 ? -18.090 -2.874 14.300 1.00 26.92 153 SER A O 1
ATOM 1270 N N . ASN A 1 154 ? -17.994 -3.216 16.525 1.00 26.94 154 ASN A N 1
ATOM 1271 C CA . ASN A 1 154 ? -16.785 -4.032 16.541 1.00 26.94 154 ASN A CA 1
ATOM 1272 C C . ASN A 1 154 ? -17.056 -5.415 15.934 1.00 26.94 154 ASN A C 1
ATOM 1274 O O . ASN A 1 154 ? -17.745 -6.242 16.531 1.00 26.94 154 ASN A O 1
ATOM 1278 N N . THR A 1 155 ? -16.468 -5.691 14.768 1.00 23.78 155 THR A N 1
ATOM 1279 C CA . THR A 1 155 ? -16.302 -7.063 14.268 1.00 23.78 155 THR A CA 1
ATOM 1280 C C . THR A 1 155 ? -14.838 -7.271 13.895 1.00 23.78 155 THR A C 1
ATOM 1282 O O . THR A 1 155 ? -14.412 -6.974 12.783 1.00 23.78 155 THR A O 1
ATOM 1285 N N . SER A 1 156 ? -14.054 -7.745 14.864 1.00 25.11 156 SER A N 1
ATOM 1286 C CA . SER A 1 156 ? -12.637 -8.072 14.697 1.00 25.11 156 SER A CA 1
ATOM 1287 C C . SER A 1 156 ? -12.491 -9.428 13.989 1.00 25.11 156 SER A C 1
ATOM 1289 O O . SER A 1 156 ? -13.044 -10.432 14.444 1.00 25.11 156 SER A O 1
ATOM 1291 N N . TYR A 1 157 ? -11.774 -9.465 12.862 1.00 25.77 157 TYR A N 1
ATOM 1292 C CA . TYR A 1 157 ? -11.424 -10.697 12.148 1.00 25.77 157 TYR A CA 1
ATOM 1293 C C . TYR A 1 157 ? -9.942 -11.013 12.368 1.00 25.77 157 TYR A C 1
ATOM 1295 O O . TYR A 1 157 ? -9.079 -10.485 11.672 1.00 25.77 157 TYR A O 1
ATOM 1303 N N . THR A 1 158 ? -9.639 -11.915 13.301 1.00 25.17 158 THR A N 1
ATOM 1304 C CA . THR A 1 158 ? -8.273 -12.411 13.522 1.00 25.17 158 THR A CA 1
ATOM 1305 C C . THR A 1 158 ? -7.934 -13.496 12.491 1.00 25.17 158 THR A C 1
ATOM 1307 O O . THR A 1 158 ? -8.611 -14.525 12.427 1.00 25.17 158 THR A O 1
ATOM 1310 N N . ILE A 1 159 ? -6.877 -13.306 11.692 1.00 33.00 159 ILE A N 1
ATOM 1311 C CA . ILE A 1 159 ? -6.359 -14.326 10.760 1.00 33.00 159 ILE A CA 1
ATOM 1312 C C . ILE A 1 159 ? -5.017 -14.850 11.274 1.00 33.00 159 ILE A C 1
ATOM 1314 O O . ILE A 1 159 ? -4.058 -14.104 11.447 1.00 33.00 159 ILE A O 1
ATOM 1318 N N . THR A 1 160 ? -4.944 -16.163 11.488 1.00 27.09 160 THR A N 1
ATOM 1319 C CA . THR A 1 160 ? -3.737 -16.887 11.903 1.00 27.09 160 THR A CA 1
ATOM 1320 C C . THR A 1 160 ? -2.844 -17.182 10.694 1.00 27.09 160 THR A C 1
ATOM 1322 O O . THR A 1 160 ? -3.007 -18.191 10.011 1.00 27.09 160 THR A O 1
ATOM 1325 N N . LEU A 1 161 ? -1.873 -16.303 10.432 1.00 34.81 161 LEU A N 1
ATOM 1326 C CA . LEU A 1 161 ? -0.685 -16.619 9.632 1.00 34.81 161 LEU A CA 1
ATOM 1327 C C . LEU A 1 161 ? 0.374 -17.203 10.578 1.00 34.81 161 LEU A C 1
ATOM 1329 O O . LEU A 1 161 ? 0.763 -16.573 11.558 1.00 34.81 161 LEU A O 1
ATOM 1333 N N . SER A 1 162 ? 0.773 -18.453 10.336 1.00 32.81 162 SER A N 1
ATOM 1334 C CA . SER A 1 162 ? 1.608 -19.255 11.235 1.00 32.81 162 SER A CA 1
ATOM 1335 C C . SER A 1 162 ? 3.094 -18.887 11.159 1.00 32.81 162 SER A C 1
ATOM 1337 O O . SER A 1 162 ? 3.917 -19.692 10.724 1.00 32.81 162 SER A O 1
ATOM 1339 N N . THR A 1 163 ? 3.417 -17.698 11.650 1.00 41.53 163 THR A N 1
ATOM 1340 C CA . THR A 1 163 ? 4.732 -17.353 12.193 1.00 41.53 163 THR A CA 1
ATOM 1341 C C . THR A 1 163 ? 4.422 -16.588 13.472 1.00 41.53 163 THR A C 1
ATOM 1343 O O . THR A 1 163 ? 4.201 -15.384 13.452 1.00 41.53 163 THR A O 1
ATOM 1346 N N . ILE A 1 164 ? 4.220 -17.319 14.570 1.00 46.84 164 ILE A N 1
ATOM 1347 C CA . ILE A 1 164 ? 3.850 -16.709 15.849 1.00 46.84 164 ILE A CA 1
ATOM 1348 C C . ILE A 1 164 ? 5.116 -16.026 16.362 1.00 46.84 164 ILE A C 1
ATOM 1350 O O . ILE A 1 164 ? 6.010 -16.702 16.871 1.00 46.84 164 ILE A O 1
ATOM 1354 N N . ALA A 1 165 ? 5.222 -14.708 16.177 1.00 57.91 165 ALA A N 1
ATOM 1355 C CA . ALA A 1 165 ? 6.070 -13.911 17.052 1.00 57.91 165 ALA A CA 1
ATOM 1356 C C . ALA A 1 165 ? 5.661 -14.251 18.489 1.00 57.91 165 ALA A C 1
ATOM 1358 O O . ALA A 1 165 ? 4.464 -14.290 18.785 1.00 57.91 165 ALA A O 1
ATOM 1359 N N . ASP A 1 166 ? 6.624 -14.587 19.348 1.00 71.12 166 ASP A N 1
ATOM 1360 C CA . ASP A 1 166 ? 6.285 -14.915 20.727 1.00 71.12 166 ASP A CA 1
ATOM 1361 C C . ASP A 1 166 ? 5.626 -13.704 21.409 1.00 71.12 166 ASP A C 1
ATOM 1363 O O . ASP A 1 166 ? 5.894 -12.548 21.066 1.00 71.12 166 ASP A O 1
ATOM 1367 N N . ASP A 1 167 ? 4.739 -13.961 22.375 1.00 74.31 167 ASP A N 1
ATOM 1368 C CA . ASP A 1 167 ? 4.031 -12.903 23.114 1.00 74.31 167 ASP A CA 1
ATOM 1369 C C . ASP A 1 167 ? 5.019 -11.903 23.756 1.00 74.31 167 ASP A C 1
ATOM 1371 O O . ASP A 1 167 ? 4.690 -10.740 23.975 1.00 74.31 167 ASP A O 1
ATOM 1375 N N . SER A 1 168 ? 6.262 -12.341 23.986 1.00 81.31 168 SER A N 1
ATOM 1376 C CA . SER A 1 168 ? 7.401 -11.532 24.429 1.00 81.31 168 SER A CA 1
ATOM 1377 C C . SER A 1 168 ? 7.804 -10.453 23.408 1.00 81.31 168 SER A C 1
ATOM 1379 O O . SER A 1 168 ? 7.949 -9.290 23.779 1.00 81.31 168 SER A O 1
ATOM 1381 N N . THR A 1 169 ? 7.933 -10.810 22.129 1.00 84.19 169 THR A N 1
ATOM 1382 C CA . THR A 1 169 ? 8.318 -9.916 21.025 1.00 84.19 169 THR A CA 1
ATOM 1383 C C . THR A 1 169 ? 7.192 -8.941 20.692 1.00 84.19 169 THR A C 1
ATOM 1385 O O . THR A 1 169 ? 7.429 -7.768 20.388 1.00 84.19 169 THR A O 1
ATOM 1388 N N . ILE A 1 170 ? 5.943 -9.406 20.790 1.00 85.62 170 ILE A N 1
ATOM 1389 C CA . ILE A 1 170 ? 4.760 -8.549 20.669 1.00 85.62 170 ILE A CA 1
ATOM 1390 C C . ILE A 1 170 ? 4.751 -7.529 21.813 1.00 85.62 170 ILE A C 1
ATOM 1392 O O . ILE A 1 170 ? 4.672 -6.329 21.552 1.00 85.62 170 ILE A O 1
ATOM 1396 N N . ALA A 1 171 ? 4.925 -7.976 23.062 1.00 85.44 171 ALA A N 1
ATOM 1397 C CA . ALA A 1 171 ? 4.978 -7.095 24.227 1.00 85.44 171 ALA A CA 1
ATOM 1398 C C . ALA A 1 171 ? 6.103 -6.062 24.137 1.00 85.44 171 ALA A C 1
ATOM 1400 O O . ALA A 1 171 ? 5.872 -4.881 24.385 1.00 85.44 171 ALA A O 1
ATOM 1401 N N . SER A 1 172 ? 7.314 -6.475 23.750 1.00 86.69 172 SER A N 1
ATOM 1402 C CA . SER A 1 172 ? 8.440 -5.549 23.610 1.00 86.69 172 SER A CA 1
ATOM 1403 C C . SER A 1 172 ? 8.208 -4.512 22.513 1.00 86.69 172 SER A C 1
ATOM 1405 O O . SER A 1 172 ? 8.612 -3.366 22.672 1.00 86.69 172 SER A O 1
ATOM 1407 N N . THR A 1 173 ? 7.544 -4.897 21.418 1.00 87.50 173 THR A N 1
ATOM 1408 C CA . THR A 1 173 ? 7.197 -3.977 20.326 1.00 87.50 173 THR A CA 1
ATOM 1409 C C . THR A 1 173 ? 6.121 -2.984 20.765 1.00 87.50 173 THR A C 1
ATOM 1411 O O . THR A 1 173 ? 6.256 -1.791 20.507 1.00 87.50 173 THR A O 1
ATOM 1414 N N . LEU A 1 174 ? 5.080 -3.448 21.466 1.00 87.38 174 LEU A N 1
ATOM 1415 C CA . LEU A 1 174 ? 4.019 -2.582 21.988 1.00 87.38 174 LEU A CA 1
ATOM 1416 C C . LEU A 1 174 ? 4.558 -1.564 23.004 1.00 87.38 174 LEU A C 1
ATOM 1418 O O . LEU A 1 174 ? 4.187 -0.398 22.937 1.00 87.38 174 LEU A O 1
ATOM 1422 N N . ARG A 1 175 ? 5.513 -1.958 23.859 1.00 87.00 175 ARG A N 1
ATOM 1423 C CA . ARG A 1 175 ? 6.160 -1.071 24.854 1.00 87.00 175 ARG A CA 1
ATOM 1424 C C . ARG A 1 175 ? 6.952 0.084 24.253 1.00 87.00 175 ARG A C 1
ATOM 1426 O O . ARG A 1 175 ? 7.339 0.990 24.977 1.00 87.00 175 ARG A O 1
ATOM 1433 N N . LYS A 1 176 ? 7.242 0.038 22.953 1.00 84.88 176 LYS A N 1
ATOM 1434 C CA . LYS A 1 176 ? 7.915 1.132 22.243 1.00 84.88 176 LYS A CA 1
ATOM 1435 C C . LYS A 1 176 ? 6.962 2.158 21.646 1.00 84.88 176 LYS A C 1
ATOM 1437 O O . LYS A 1 176 ? 7.430 3.183 21.162 1.00 84.88 176 LYS A O 1
ATOM 1442 N N . VAL A 1 177 ? 5.670 1.845 21.593 1.00 84.19 177 VAL A N 1
ATOM 1443 C CA . VAL A 1 177 ? 4.661 2.694 20.948 1.00 84.19 177 VAL A CA 1
ATOM 1444 C C . VAL A 1 177 ? 3.525 3.082 21.886 1.00 84.19 177 VAL A C 1
ATOM 1446 O O . VAL A 1 177 ? 2.783 4.000 21.567 1.00 84.19 177 VAL A O 1
ATOM 1449 N N . ALA A 1 178 ? 3.384 2.407 23.025 1.00 83.31 178 ALA A N 1
ATOM 1450 C CA . ALA A 1 178 ? 2.342 2.658 24.003 1.00 83.31 178 ALA A CA 1
ATOM 1451 C C . ALA A 1 178 ? 2.892 2.601 25.429 1.00 83.31 178 ALA A C 1
ATOM 1453 O O . ALA A 1 178 ? 3.834 1.852 25.715 1.00 83.31 178 ALA A O 1
ATOM 1454 N N . SER A 1 179 ? 2.241 3.343 26.323 1.00 74.19 179 SER A N 1
ATOM 1455 C CA . SER A 1 179 ? 2.624 3.418 27.728 1.00 74.19 179 SER A CA 1
ATOM 1456 C C . SER A 1 179 ? 2.508 2.053 28.432 1.00 74.19 179 SER A C 1
ATOM 1458 O O . SER A 1 179 ? 1.609 1.246 28.173 1.00 74.19 179 SER A O 1
ATOM 1460 N N . GLU A 1 180 ? 3.423 1.779 29.372 1.00 67.38 180 GLU A N 1
ATOM 1461 C CA . GLU A 1 180 ? 3.525 0.481 30.070 1.00 67.38 180 GLU A CA 1
ATOM 1462 C C . GLU A 1 180 ? 2.241 0.053 30.805 1.00 67.38 180 GLU A C 1
ATOM 1464 O O . GLU A 1 180 ? 2.031 -1.139 31.022 1.00 67.38 180 GLU A O 1
ATOM 1469 N N . ALA A 1 181 ? 1.367 0.995 31.175 1.00 61.16 181 ALA A N 1
ATOM 1470 C CA . ALA A 1 181 ? 0.217 0.734 32.037 1.00 61.16 181 ALA A CA 1
ATOM 1471 C C . ALA A 1 181 ? -0.877 -0.148 31.400 1.00 61.16 181 ALA A C 1
ATOM 1473 O O . ALA A 1 181 ? -1.703 -0.681 32.137 1.00 61.16 181 ALA A O 1
ATOM 1474 N N . ASN A 1 182 ? -0.883 -0.333 30.072 1.00 71.31 182 ASN A N 1
ATOM 1475 C CA . ASN A 1 182 ? -1.994 -0.983 29.360 1.00 71.31 182 ASN A CA 1
ATOM 1476 C C . ASN A 1 182 ? -1.612 -2.216 28.521 1.00 71.31 182 ASN A C 1
ATOM 1478 O O . ASN A 1 182 ? -2.491 -2.919 28.024 1.00 71.31 182 ASN A O 1
ATOM 1482 N N . ILE A 1 183 ? -0.325 -2.539 28.383 1.00 78.38 183 ILE A N 1
ATOM 1483 C CA . ILE A 1 183 ? 0.128 -3.567 27.428 1.00 78.38 183 ILE A CA 1
ATOM 1484 C C . ILE A 1 183 ? -0.208 -4.985 27.896 1.00 78.38 183 ILE A C 1
ATOM 1486 O O . ILE A 1 183 ? -0.658 -5.811 27.102 1.00 78.38 183 ILE A O 1
ATOM 1490 N N . GLU A 1 184 ? -0.026 -5.277 29.183 1.00 77.75 184 GLU A N 1
ATOM 1491 C CA . GLU A 1 184 ? -0.318 -6.603 29.744 1.00 77.75 184 GLU A CA 1
ATOM 1492 C C . GLU A 1 184 ? -1.820 -6.926 29.666 1.00 77.75 184 GLU A C 1
ATOM 1494 O O . GLU A 1 184 ? -2.203 -8.041 29.300 1.00 77.75 184 GLU A O 1
ATOM 1499 N N . ASP A 1 185 ? -2.669 -5.922 29.897 1.00 74.19 185 ASP A N 1
ATOM 1500 C CA . ASP A 1 185 ? -4.125 -6.032 29.788 1.00 74.19 185 ASP A CA 1
ATOM 1501 C C . ASP A 1 185 ? -4.574 -6.330 28.351 1.00 74.19 185 ASP A C 1
ATOM 1503 O O . ASP A 1 185 ? -5.425 -7.198 28.132 1.00 74.19 185 ASP A O 1
ATOM 1507 N N . VAL A 1 186 ? -3.977 -5.650 27.369 1.00 79.12 186 VAL A N 1
ATOM 1508 C CA . VAL A 1 186 ? -4.314 -5.784 25.944 1.00 79.12 186 VAL A CA 1
ATOM 1509 C C . VAL A 1 186 ? -3.821 -7.124 25.379 1.00 79.12 186 VAL A C 1
ATOM 1511 O O . VAL A 1 186 ? -4.562 -7.821 24.679 1.00 79.12 186 VAL A O 1
ATOM 1514 N N . ILE A 1 187 ? -2.618 -7.569 25.765 1.00 79.06 187 ILE A N 1
ATOM 1515 C CA . ILE A 1 187 ? -2.072 -8.880 25.363 1.00 79.06 187 ILE A CA 1
ATOM 1516 C C . ILE A 1 187 ? -2.858 -10.035 25.989 1.00 79.06 187 ILE A C 1
ATOM 1518 O O . ILE A 1 187 ? -3.030 -11.076 25.352 1.00 79.06 187 ILE A O 1
ATOM 1522 N N . SER A 1 188 ? -3.404 -9.857 27.197 1.00 73.06 188 SER A N 1
ATOM 1523 C CA . SER A 1 188 ? -4.212 -10.881 27.876 1.00 73.06 188 SER A CA 1
ATOM 1524 C C . SER A 1 188 ? -5.557 -11.206 27.188 1.00 73.06 188 SER A C 1
ATOM 1526 O O . SER A 1 188 ? -6.317 -12.041 27.681 1.00 73.06 188 SER A O 1
ATOM 1528 N N . LYS A 1 189 ? -5.833 -10.620 26.007 1.00 62.66 189 LYS A N 1
ATOM 1529 C CA . LYS A 1 189 ? -6.999 -10.871 25.133 1.00 62.66 189 LYS A CA 1
ATOM 1530 C C . LYS A 1 189 ? -8.349 -10.599 25.798 1.00 62.66 189 LYS A C 1
ATOM 1532 O O . LYS A 1 189 ? -9.342 -11.258 25.495 1.00 62.66 189 LYS A O 1
ATOM 1537 N N . THR A 1 190 ? -8.417 -9.588 26.658 1.00 60.47 190 THR A N 1
ATOM 1538 C CA . THR A 1 190 ? -9.675 -9.130 27.276 1.00 60.47 190 THR A CA 1
ATOM 1539 C C . THR A 1 190 ? -10.600 -8.375 26.308 1.00 60.47 190 THR A C 1
ATOM 1541 O O . THR A 1 190 ? -11.680 -7.950 26.708 1.00 60.47 190 THR A O 1
ATOM 1544 N N . GLY A 1 191 ? -10.217 -8.229 25.032 1.00 64.62 191 GLY A N 1
ATOM 1545 C CA . GLY A 1 191 ? -10.952 -7.438 24.036 1.00 64.62 191 GLY A CA 1
ATOM 1546 C C . GLY A 1 191 ? -10.725 -5.929 24.163 1.00 64.62 191 GLY A C 1
ATOM 1547 O O . GLY A 1 191 ? -11.339 -5.167 23.425 1.00 64.62 191 GLY A O 1
ATOM 1548 N N . LYS A 1 192 ? -9.848 -5.509 25.082 1.00 77.94 192 LYS A N 1
ATOM 1549 C CA . LYS A 1 192 ? -9.391 -4.129 25.243 1.00 77.94 192 LYS A CA 1
ATOM 1550 C C . LYS A 1 192 ? -8.409 -3.784 24.118 1.00 77.94 192 LYS A C 1
ATOM 1552 O O . LYS A 1 192 ? -7.505 -4.573 23.841 1.00 77.94 192 LYS A O 1
ATOM 1557 N N . GLN A 1 193 ? -8.603 -2.633 23.487 1.00 86.25 193 GLN A N 1
ATOM 1558 C CA . GLN A 1 193 ? -7.666 -2.039 22.533 1.00 86.25 193 GLN A CA 1
ATOM 1559 C C . GLN A 1 193 ? -6.988 -0.833 23.191 1.00 86.25 193 GLN A C 1
ATOM 1561 O O . GLN A 1 193 ? -7.510 -0.295 24.165 1.00 86.25 193 GLN A O 1
ATOM 1566 N N . LEU A 1 194 ? -5.809 -0.472 22.695 1.00 85.12 194 LEU A N 1
ATOM 1567 C CA . LEU A 1 194 ? -5.119 0.768 23.025 1.00 85.12 194 LEU A CA 1
ATOM 1568 C C . LEU A 1 194 ? -5.837 1.925 22.330 1.00 85.12 194 LEU A C 1
ATOM 1570 O O . LEU A 1 194 ? -6.135 1.815 21.135 1.00 85.12 194 LEU A O 1
ATOM 1574 N N . GLU A 1 195 ? -6.076 2.990 23.085 1.00 86.50 195 GLU A N 1
ATOM 1575 C CA . GLU A 1 195 ? -6.678 4.247 22.628 1.00 86.50 195 GLU A CA 1
ATOM 1576 C C . GLU A 1 195 ? -5.585 5.281 22.302 1.00 86.50 195 GLU A C 1
ATOM 1578 O O . GLU A 1 195 ? -4.409 5.078 22.612 1.00 86.50 195 GLU A O 1
ATOM 1583 N N . GLU A 1 196 ? -5.938 6.397 21.654 1.00 83.56 196 GLU A N 1
ATOM 1584 C CA . GLU A 1 196 ? -4.971 7.452 21.295 1.00 83.56 196 GLU A CA 1
ATOM 1585 C C . GLU A 1 196 ? -4.172 7.951 22.513 1.00 83.56 196 GLU A C 1
ATOM 1587 O O . GLU A 1 196 ? -2.954 8.110 22.428 1.00 83.56 196 GLU A O 1
ATOM 1592 N N . ASP A 1 197 ? -4.840 8.114 23.659 1.00 84.00 197 ASP A N 1
ATOM 1593 C CA . ASP A 1 197 ? -4.237 8.563 24.921 1.00 84.00 197 ASP A CA 1
ATOM 1594 C C . ASP A 1 197 ? -3.210 7.563 25.496 1.00 84.00 197 ASP A C 1
ATOM 1596 O O . ASP A 1 197 ? -2.401 7.931 26.351 1.00 84.00 197 ASP A O 1
ATOM 1600 N N . ASP A 1 198 ? -3.213 6.310 25.023 1.00 83.50 198 ASP A N 1
ATOM 1601 C CA . ASP A 1 198 ? -2.255 5.281 25.433 1.00 83.50 198 ASP A CA 1
ATOM 1602 C C . ASP A 1 198 ? -0.940 5.333 24.643 1.00 83.50 198 ASP A C 1
ATOM 1604 O O . ASP A 1 198 ? 0.019 4.651 25.021 1.00 83.50 198 ASP A O 1
ATOM 1608 N N . ILE A 1 199 ? -0.889 6.096 23.545 1.00 84.38 199 ILE A N 1
ATOM 1609 C CA . ILE A 1 199 ? 0.237 6.123 22.608 1.00 84.38 199 ILE A CA 1
ATOM 1610 C C . ILE A 1 199 ? 1.298 7.123 23.062 1.00 84.38 199 ILE A C 1
ATOM 1612 O O . ILE A 1 199 ? 1.052 8.323 23.194 1.00 84.38 199 ILE A O 1
ATOM 1616 N N . ASP A 1 200 ? 2.526 6.633 23.229 1.00 73.06 200 ASP A N 1
ATOM 1617 C CA . ASP A 1 200 ? 3.643 7.479 23.631 1.00 73.06 200 ASP A CA 1
ATOM 1618 C C . ASP A 1 200 ? 4.058 8.396 22.468 1.00 73.06 200 ASP A C 1
ATOM 1620 O O . ASP A 1 200 ? 4.426 7.958 21.371 1.00 73.06 200 ASP A O 1
ATOM 1624 N N . VAL A 1 201 ? 3.996 9.707 22.718 1.00 58.91 201 VAL A N 1
ATOM 1625 C CA . VAL A 1 201 ? 4.338 10.761 21.744 1.00 58.91 201 VAL A CA 1
ATOM 1626 C C . VAL A 1 201 ? 5.855 10.980 21.649 1.00 58.91 201 VAL A C 1
ATOM 1628 O O . VAL A 1 201 ? 6.351 11.536 20.668 1.00 58.91 201 VAL A O 1
ATOM 1631 N N . GLU A 1 202 ? 6.618 10.523 22.642 1.00 58.44 202 GLU A N 1
ATOM 1632 C CA . GLU A 1 202 ? 8.063 10.728 22.721 1.00 58.44 202 GLU A CA 1
ATOM 1633 C C . GLU A 1 202 ? 8.828 9.461 22.285 1.00 58.44 202 GLU A C 1
ATOM 1635 O O . GLU A 1 202 ? 8.858 8.458 22.984 1.00 58.44 202 GLU A O 1
ATOM 1640 N N . ASP A 1 203 ? 9.489 9.543 21.123 1.00 53.59 203 ASP A N 1
ATOM 1641 C CA . ASP A 1 203 ? 10.566 8.638 20.677 1.00 53.59 203 ASP A CA 1
ATOM 1642 C C . ASP A 1 203 ? 10.170 7.195 20.264 1.00 53.59 203 ASP A C 1
ATOM 1644 O O . ASP A 1 203 ? 10.781 6.208 20.681 1.00 53.59 203 ASP A O 1
ATOM 1648 N N . CYS A 1 204 ? 9.196 7.062 19.347 1.00 65.50 204 CYS A N 1
ATOM 1649 C CA . CYS A 1 204 ? 8.808 5.800 18.683 1.00 65.50 204 CYS A CA 1
ATOM 1650 C C . CYS A 1 204 ? 9.897 5.240 17.729 1.00 65.50 204 CYS A C 1
ATOM 1652 O O . CYS A 1 204 ? 9.687 5.076 16.520 1.00 65.50 204 CYS A O 1
ATOM 1654 N N . SER A 1 205 ? 11.083 4.929 18.258 1.00 75.06 205 SER A N 1
ATOM 1655 C CA . SER A 1 205 ? 12.204 4.338 17.520 1.00 75.06 205 SER A CA 1
ATOM 1656 C C . SER A 1 205 ? 12.082 2.824 17.364 1.00 75.06 205 SER A C 1
ATOM 1658 O O . SER A 1 205 ? 12.610 2.007 18.126 1.00 75.06 205 SER A O 1
ATOM 1660 N N . LEU A 1 206 ? 11.375 2.445 16.301 1.00 80.38 206 LEU A N 1
ATOM 1661 C CA . LEU A 1 206 ? 11.255 1.059 15.873 1.00 80.38 206 LEU A CA 1
ATOM 1662 C C . LEU A 1 206 ? 12.412 0.680 14.950 1.00 80.38 206 LEU A C 1
ATOM 1664 O O . LEU A 1 206 ? 12.659 1.315 13.922 1.00 80.38 206 LEU A O 1
ATOM 1668 N N . THR A 1 207 ? 13.091 -0.407 15.294 1.00 86.00 207 THR A N 1
ATOM 1669 C CA . THR A 1 207 ? 13.954 -1.129 14.358 1.00 86.00 207 THR A CA 1
ATOM 1670 C C . THR A 1 207 ? 13.122 -1.709 13.209 1.00 86.00 207 THR A C 1
ATOM 1672 O O . THR A 1 207 ? 11.890 -1.765 13.259 1.00 86.00 207 THR A O 1
ATOM 1675 N N . GLN A 1 208 ? 13.789 -2.170 12.150 1.00 87.81 208 GLN A N 1
ATOM 1676 C CA . GLN A 1 208 ? 13.115 -2.809 11.020 1.00 87.81 208 GLN A CA 1
ATOM 1677 C C . GLN A 1 208 ? 12.240 -3.998 11.447 1.00 87.81 208 GLN A C 1
ATOM 1679 O O . GLN A 1 208 ? 11.085 -4.069 11.030 1.00 87.81 208 GLN A O 1
ATOM 1684 N N . ASP A 1 209 ? 12.759 -4.893 12.285 1.00 87.44 209 ASP A N 1
ATOM 1685 C CA . ASP A 1 209 ? 12.040 -6.100 12.707 1.00 87.44 209 ASP A CA 1
ATOM 1686 C C . ASP A 1 209 ? 10.867 -5.771 13.636 1.00 87.44 209 ASP A C 1
ATOM 1688 O O . ASP A 1 209 ? 9.786 -6.341 13.490 1.00 87.44 209 ASP A O 1
ATOM 1692 N N . GLU A 1 210 ? 11.028 -4.794 14.531 1.00 87.81 210 GLU A N 1
ATOM 1693 C CA . GLU A 1 210 ? 9.935 -4.295 15.378 1.00 87.81 210 GLU A CA 1
ATOM 1694 C C . GLU A 1 210 ? 8.838 -3.639 14.532 1.00 87.81 210 GLU A C 1
ATOM 1696 O O . GLU A 1 210 ? 7.657 -3.910 14.730 1.00 87.81 210 GLU A O 1
ATOM 1701 N N . ARG A 1 211 ? 9.205 -2.844 13.518 1.00 88.31 211 ARG A N 1
ATOM 1702 C CA . ARG A 1 211 ? 8.249 -2.254 12.569 1.00 88.31 211 ARG A CA 1
ATOM 1703 C C . ARG A 1 211 ? 7.480 -3.332 11.799 1.00 88.31 211 ARG A C 1
ATOM 1705 O O . ARG A 1 211 ? 6.273 -3.206 11.608 1.00 88.31 211 ARG A O 1
ATOM 1712 N N . LEU A 1 212 ? 8.153 -4.387 11.339 1.00 89.31 212 LEU A N 1
ATOM 1713 C CA . LEU A 1 212 ? 7.491 -5.503 10.653 1.00 89.31 212 LEU A CA 1
ATOM 1714 C C . LEU A 1 212 ? 6.591 -6.297 11.604 1.00 89.31 212 LEU A C 1
ATOM 1716 O O . LEU A 1 212 ? 5.485 -6.667 11.214 1.00 89.31 212 LEU A O 1
ATOM 1720 N N . THR A 1 213 ? 7.020 -6.498 12.849 1.00 89.38 213 THR A N 1
ATOM 1721 C CA . THR A 1 213 ? 6.217 -7.133 13.904 1.00 89.38 213 THR A CA 1
ATOM 1722 C C . THR A 1 213 ? 4.955 -6.325 14.179 1.00 89.38 213 THR A C 1
ATOM 1724 O O . THR A 1 213 ? 3.860 -6.885 14.163 1.00 89.38 213 THR A O 1
ATOM 1727 N N . LEU A 1 214 ? 5.088 -5.004 14.323 1.00 88.44 214 LEU A N 1
ATOM 1728 C CA . LEU A 1 214 ? 3.977 -4.086 14.542 1.00 88.44 214 LEU A CA 1
ATOM 1729 C C . LEU A 1 214 ? 2.910 -4.223 13.442 1.00 88.44 214 LEU A C 1
ATOM 1731 O O . LEU A 1 214 ? 1.734 -4.430 13.739 1.00 88.44 214 LEU A O 1
ATOM 1735 N N . TYR A 1 215 ? 3.319 -4.175 12.170 1.00 86.38 215 TYR A N 1
ATOM 1736 C CA . TYR A 1 215 ? 2.390 -4.285 11.039 1.00 86.38 215 TYR A CA 1
ATOM 1737 C C . TYR A 1 215 ? 1.788 -5.678 10.858 1.00 86.38 215 TYR A C 1
ATOM 1739 O O . TYR A 1 215 ? 0.665 -5.796 10.361 1.00 86.38 215 TYR A O 1
ATOM 1747 N N . THR A 1 216 ? 2.522 -6.725 11.235 1.00 86.12 216 THR A N 1
ATOM 1748 C CA . THR A 1 216 ? 2.099 -8.113 11.010 1.00 86.12 216 THR A CA 1
ATOM 1749 C C . THR A 1 216 ? 1.211 -8.634 12.135 1.00 86.12 216 THR A C 1
ATOM 1751 O O . THR A 1 216 ? 0.259 -9.364 11.870 1.00 86.12 216 THR A O 1
ATOM 1754 N N . HIS A 1 217 ? 1.501 -8.260 13.382 1.00 86.62 217 HIS A N 1
ATOM 1755 C CA . HIS A 1 217 ? 0.916 -8.901 14.561 1.00 86.62 217 HIS A CA 1
ATOM 1756 C C . HIS A 1 217 ? 0.184 -7.946 15.494 1.00 86.62 217 HIS A C 1
ATOM 1758 O O . HIS A 1 217 ? -0.665 -8.406 16.252 1.00 86.62 217 HIS A O 1
ATOM 1764 N N . CYS A 1 218 ? 0.482 -6.645 15.455 1.00 86.69 218 CYS A N 1
ATOM 1765 C CA . CYS A 1 218 ? 0.024 -5.752 16.514 1.00 86.69 218 CYS A CA 1
ATOM 1766 C C . CYS A 1 218 ? -1.188 -4.890 16.156 1.00 86.69 218 CYS A C 1
ATOM 1768 O O . CYS A 1 218 ? -1.755 -4.283 17.054 1.00 86.69 218 CYS A O 1
ATOM 1770 N N . ARG A 1 219 ? -1.610 -4.832 14.884 1.00 84.50 219 ARG A N 1
ATOM 1771 C CA . ARG A 1 219 ? -2.697 -3.936 14.440 1.00 84.50 219 ARG A CA 1
ATOM 1772 C C . ARG A 1 219 ? -3.973 -4.054 15.278 1.00 84.50 219 ARG A C 1
ATOM 1774 O O . ARG A 1 219 ? -4.603 -3.041 15.559 1.00 84.50 219 ARG A O 1
ATOM 1781 N N . ASP A 1 220 ? -4.348 -5.277 15.637 1.00 85.31 220 ASP A N 1
ATOM 1782 C CA . ASP A 1 220 ? -5.623 -5.558 16.303 1.00 85.31 220 ASP A CA 1
ATOM 1783 C C . ASP A 1 220 ? -5.634 -5.097 17.774 1.00 85.31 220 ASP A C 1
ATOM 1785 O O . ASP A 1 220 ? -6.699 -5.029 18.386 1.00 85.31 220 ASP A O 1
ATOM 1789 N N . PHE A 1 221 ? -4.468 -4.743 18.330 1.00 87.00 221 PHE A N 1
ATOM 1790 C CA . PHE A 1 221 ? -4.328 -4.174 19.672 1.00 87.00 221 PHE A CA 1
ATOM 1791 C C . PHE A 1 221 ? -4.608 -2.673 19.732 1.00 87.00 221 PHE A C 1
ATOM 1793 O O . PHE A 1 221 ? -4.643 -2.139 20.831 1.00 87.00 221 PHE A O 1
ATOM 1800 N N . PHE A 1 222 ? -4.798 -2.002 18.596 1.00 85.19 222 PHE A N 1
ATOM 1801 C CA . PHE A 1 222 ? -5.060 -0.565 18.515 1.00 85.19 222 PHE A CA 1
ATOM 1802 C C . PHE A 1 222 ? -6.463 -0.320 17.970 1.00 85.19 222 PHE A C 1
ATOM 1804 O O . PHE A 1 222 ? -6.886 -1.003 17.026 1.00 85.19 222 PHE A O 1
ATOM 1811 N N . ASP A 1 223 ? -7.151 0.679 18.512 1.00 84.75 223 ASP A N 1
ATOM 1812 C CA . ASP A 1 223 ? -8.272 1.287 17.803 1.00 84.75 223 ASP A CA 1
ATOM 1813 C C . ASP A 1 223 ? -7.776 2.115 16.591 1.00 84.75 223 ASP A C 1
ATOM 1815 O O . ASP A 1 223 ? -6.582 2.139 16.265 1.00 84.75 223 ASP A O 1
ATOM 1819 N N . GLU A 1 224 ? -8.694 2.734 15.845 1.00 79.50 224 GLU A N 1
ATOM 1820 C CA . GLU A 1 224 ? -8.340 3.500 14.638 1.00 79.50 224 GLU A CA 1
ATOM 1821 C C . GLU A 1 224 ? -7.521 4.767 14.937 1.00 79.50 224 GLU A C 1
ATOM 1823 O O . GLU A 1 224 ? -6.594 5.097 14.183 1.00 79.50 224 GLU A O 1
ATOM 1828 N N . ASP A 1 225 ? -7.836 5.466 16.028 1.00 79.56 225 ASP A N 1
ATOM 1829 C CA . ASP A 1 225 ? -7.202 6.737 16.381 1.00 79.56 225 ASP A CA 1
ATOM 1830 C C . ASP A 1 225 ? -5.796 6.484 16.945 1.00 79.56 225 ASP A C 1
ATOM 1832 O O . ASP A 1 225 ? -4.819 7.080 16.483 1.00 79.56 225 ASP A O 1
ATOM 1836 N N . ALA A 1 226 ? -5.651 5.485 17.816 1.00 85.56 226 ALA A N 1
ATOM 1837 C CA . ALA A 1 226 ? -4.380 4.983 18.318 1.00 85.56 226 ALA A CA 1
ATOM 1838 C C . ALA A 1 226 ? -3.474 4.489 17.186 1.00 85.56 226 ALA A C 1
ATOM 1840 O O . ALA A 1 226 ? -2.289 4.827 17.131 1.00 85.56 226 ALA A O 1
ATOM 1841 N N . TRP A 1 227 ? -4.016 3.733 16.225 1.00 85.62 227 TRP A N 1
ATOM 1842 C CA . TRP A 1 227 ? -3.243 3.287 15.065 1.00 85.62 227 TRP A CA 1
ATOM 1843 C C . TRP A 1 227 ? -2.748 4.470 14.221 1.00 85.62 227 TRP A C 1
ATOM 1845 O O . TRP A 1 227 ? -1.591 4.508 13.787 1.00 85.62 227 TRP A O 1
ATOM 1855 N N . THR A 1 228 ? -3.592 5.488 14.053 1.00 79.88 228 THR A N 1
ATOM 1856 C CA . THR A 1 228 ? -3.226 6.733 13.369 1.00 79.88 228 THR A CA 1
ATOM 1857 C C . THR A 1 228 ? -2.155 7.519 14.134 1.00 79.88 228 THR A C 1
ATOM 1859 O O . THR A 1 228 ? -1.227 8.049 13.515 1.00 79.88 228 THR A O 1
ATOM 1862 N N . ALA A 1 229 ? -2.206 7.555 15.464 1.00 79.94 229 ALA A N 1
ATOM 1863 C CA . ALA A 1 229 ? -1.174 8.183 16.286 1.00 79.94 229 ALA A CA 1
ATOM 1864 C C . ALA A 1 229 ? 0.184 7.471 16.136 1.00 79.94 229 ALA A C 1
ATOM 1866 O O . ALA A 1 229 ? 1.203 8.117 15.868 1.00 79.94 229 ALA A O 1
ATOM 1867 N N . VAL A 1 230 ? 0.197 6.132 16.158 1.00 82.31 230 VAL A N 1
ATOM 1868 C CA . VAL A 1 230 ? 1.406 5.324 15.903 1.00 82.31 230 VAL A CA 1
ATOM 1869 C C . VAL A 1 230 ? 2.012 5.639 14.526 1.00 82.31 230 VAL A C 1
ATOM 1871 O O . VAL A 1 230 ? 3.237 5.725 14.377 1.00 82.31 230 VAL A O 1
ATOM 1874 N N . CYS A 1 231 ? 1.181 5.869 13.503 1.00 76.50 231 CYS A N 1
ATOM 1875 C CA . CYS A 1 231 ? 1.624 6.312 12.176 1.00 76.50 231 CYS A CA 1
ATOM 1876 C C . CYS A 1 231 ? 2.389 7.637 12.223 1.00 76.50 231 CYS A C 1
ATOM 1878 O O . CYS A 1 231 ? 3.434 7.785 11.584 1.00 76.50 231 CYS A O 1
ATOM 1880 N N . HIS A 1 232 ? 1.860 8.625 12.943 1.00 72.12 232 HIS A N 1
ATOM 1881 C CA . HIS A 1 232 ? 2.485 9.938 13.048 1.00 72.12 232 HIS A CA 1
ATOM 1882 C C . HIS A 1 232 ? 3.811 9.877 13.801 1.00 72.12 232 HIS A C 1
ATOM 1884 O O . HIS A 1 232 ? 4.796 10.426 13.304 1.00 72.12 232 HIS A O 1
ATOM 1890 N N . ASN A 1 233 ? 3.874 9.117 14.892 1.00 72.75 233 ASN A N 1
ATOM 1891 C CA . ASN A 1 233 ? 5.070 9.042 15.729 1.00 72.75 233 ASN A CA 1
ATOM 1892 C C . ASN A 1 233 ? 6.193 8.211 15.077 1.00 72.75 233 ASN A C 1
ATOM 1894 O O . ASN A 1 233 ? 7.372 8.510 15.248 1.00 72.75 233 ASN A O 1
ATOM 1898 N N . SER A 1 234 ? 5.856 7.203 14.262 1.00 69.44 234 SER A N 1
ATOM 1899 C CA . SER A 1 234 ? 6.847 6.352 13.574 1.00 69.44 234 SER A CA 1
ATOM 1900 C C . SER A 1 234 ? 7.383 6.929 12.249 1.00 69.44 234 SER A C 1
ATOM 1902 O O . SER A 1 234 ? 8.424 6.485 11.742 1.00 69.44 234 SER A O 1
ATOM 1904 N N . LYS A 1 235 ? 6.713 7.938 11.670 1.00 62.97 235 LYS A N 1
ATOM 1905 C CA . LYS A 1 235 ? 7.084 8.533 10.371 1.00 62.97 235 LYS A CA 1
ATOM 1906 C C . LYS A 1 235 ? 8.456 9.200 10.375 1.00 62.97 235 LYS A C 1
ATOM 1908 O O . LYS A 1 235 ? 9.193 9.046 9.397 1.00 62.97 235 LYS A O 1
ATOM 1913 N N . ASP A 1 236 ? 8.828 9.878 11.456 1.00 57.91 236 ASP A N 1
ATOM 1914 C CA . ASP A 1 236 ? 10.080 10.640 11.524 1.00 57.91 236 ASP A CA 1
ATOM 1915 C C . ASP A 1 236 ? 11.328 9.759 11.360 1.00 57.91 236 ASP A C 1
ATOM 1917 O O . ASP A 1 236 ? 12.291 10.159 10.702 1.00 57.91 236 ASP A O 1
ATOM 1921 N N . ILE A 1 237 ? 11.285 8.515 11.841 1.00 58.69 237 ILE A N 1
ATOM 1922 C CA . ILE A 1 237 ? 12.433 7.595 11.835 1.00 58.69 237 ILE A CA 1
ATOM 1923 C C . ILE A 1 237 ? 12.539 6.828 10.513 1.00 58.69 237 ILE A C 1
ATOM 1925 O O . ILE A 1 237 ? 13.632 6.680 9.953 1.00 58.69 237 ILE A O 1
ATOM 1929 N N . SER A 1 238 ? 11.396 6.442 9.935 1.00 62.31 238 SER A N 1
ATOM 1930 C CA . SER A 1 238 ? 11.325 5.746 8.641 1.00 62.31 238 SER A CA 1
ATOM 1931 C C . SER A 1 238 ? 11.908 6.561 7.472 1.00 62.31 238 SER A C 1
ATOM 1933 O O . SER A 1 238 ? 12.426 6.002 6.504 1.00 62.31 238 SER A O 1
ATOM 1935 N N . ASN A 1 239 ? 11.913 7.894 7.579 1.00 67.56 239 ASN A N 1
ATOM 1936 C CA . ASN A 1 239 ? 12.361 8.815 6.532 1.00 67.56 239 ASN A CA 1
ATOM 1937 C C . ASN A 1 239 ? 13.861 8.739 6.194 1.00 67.56 239 ASN A C 1
ATOM 1939 O O . ASN A 1 239 ? 14.273 9.267 5.149 1.00 67.56 239 ASN A O 1
ATOM 1943 N N . SER A 1 240 ? 14.657 8.096 7.056 1.00 73.31 240 SER A N 1
ATOM 1944 C CA . SER A 1 240 ? 16.114 7.977 6.938 1.00 73.31 240 SER A CA 1
ATOM 1945 C C . SER A 1 240 ? 16.602 6.702 6.234 1.00 73.31 240 SER A C 1
ATOM 1947 O O . SER A 1 240 ? 17.755 6.688 5.793 1.00 73.31 240 SER A O 1
ATOM 1949 N N . ALA A 1 241 ? 15.733 5.693 6.070 1.00 82.00 241 ALA A N 1
ATOM 1950 C CA . ALA A 1 241 ? 16.071 4.400 5.470 1.00 82.00 241 ALA A CA 1
ATOM 1951 C C . ALA A 1 241 ? 16.611 4.553 4.040 1.00 82.00 241 ALA A C 1
ATOM 1953 O O . ALA A 1 241 ? 16.100 5.373 3.264 1.00 82.00 241 ALA A O 1
ATOM 1954 N N . LYS A 1 242 ? 17.632 3.764 3.693 1.00 87.19 242 LYS A N 1
ATOM 1955 C CA . LYS A 1 242 ? 18.288 3.730 2.373 1.00 87.19 242 LYS A CA 1
ATOM 1956 C C . LYS A 1 242 ? 18.317 2.303 1.830 1.00 87.19 242 LYS A C 1
ATOM 1958 O O . LYS A 1 242 ? 17.899 1.378 2.506 1.00 87.19 242 LYS A O 1
ATOM 1963 N N . ASP A 1 243 ? 18.761 2.143 0.582 1.00 90.81 243 ASP A N 1
ATOM 1964 C CA . ASP A 1 243 ? 18.931 0.836 -0.072 1.00 90.81 243 ASP A CA 1
ATOM 1965 C C . ASP A 1 243 ? 17.711 -0.078 0.102 1.00 90.81 243 ASP A C 1
ATOM 1967 O O . ASP A 1 243 ? 17.731 -1.101 0.784 1.00 90.81 243 ASP A O 1
ATOM 1971 N N . ILE A 1 244 ? 16.604 0.357 -0.493 1.00 93.19 244 ILE A N 1
ATOM 1972 C CA . ILE A 1 244 ? 15.281 -0.113 -0.106 1.00 93.19 244 ILE A CA 1
ATOM 1973 C C . ILE A 1 244 ? 14.760 -1.152 -1.093 1.00 93.19 244 ILE A C 1
ATOM 1975 O O . ILE A 1 244 ? 14.736 -0.922 -2.301 1.00 93.19 244 ILE A O 1
ATOM 1979 N N . ILE A 1 245 ? 14.251 -2.259 -0.570 1.00 95.50 245 ILE A N 1
ATOM 1980 C CA . ILE A 1 245 ? 13.490 -3.268 -1.295 1.00 95.50 245 ILE A CA 1
ATOM 1981 C C . ILE A 1 245 ? 11.996 -2.986 -1.119 1.00 95.50 245 ILE A C 1
ATOM 1983 O O . ILE A 1 245 ? 11.480 -2.940 0.000 1.00 95.50 245 ILE A O 1
ATOM 1987 N N . PHE A 1 246 ? 11.290 -2.828 -2.238 1.00 95.19 246 PHE A N 1
ATOM 1988 C CA . PHE A 1 246 ? 9.845 -2.639 -2.278 1.00 95.19 246 PHE A CA 1
ATOM 1989 C C . PHE A 1 246 ? 9.124 -3.885 -2.789 1.00 95.19 246 PHE A C 1
ATOM 1991 O O . PHE A 1 246 ? 9.488 -4.411 -3.845 1.00 95.19 246 PHE A O 1
ATOM 1998 N N . PRO A 1 247 ? 8.047 -4.305 -2.113 1.00 94.44 247 PRO A N 1
ATOM 1999 C CA . PRO A 1 247 ? 7.088 -5.236 -2.662 1.00 94.44 247 PRO A CA 1
ATOM 2000 C C . PRO A 1 247 ? 6.114 -4.489 -3.581 1.00 94.44 247 PRO A C 1
ATOM 2002 O O . PRO A 1 247 ? 5.627 -3.401 -3.256 1.00 94.44 247 PRO A O 1
ATOM 2005 N N . LEU A 1 248 ? 5.845 -5.057 -4.753 1.00 88.00 248 LEU A N 1
ATOM 2006 C CA . LEU A 1 248 ? 4.997 -4.469 -5.782 1.00 88.00 248 LEU A CA 1
ATOM 2007 C C . LEU A 1 248 ? 3.783 -5.345 -6.077 1.00 88.00 248 LEU A C 1
ATOM 2009 O O . LEU A 1 248 ? 3.874 -6.574 -6.096 1.00 88.00 248 LEU A O 1
ATOM 2013 N N . TYR A 1 249 ? 2.667 -4.694 -6.403 1.00 79.62 249 TYR A N 1
ATOM 2014 C CA . TYR A 1 249 ? 1.504 -5.372 -6.965 1.00 79.62 249 TYR A CA 1
ATOM 2015 C C . TYR A 1 249 ? 1.859 -6.033 -8.299 1.00 79.62 249 TYR A C 1
ATOM 2017 O O . TYR A 1 249 ? 2.492 -5.409 -9.155 1.00 79.62 249 TYR A O 1
ATOM 2025 N N . THR A 1 250 ? 1.381 -7.261 -8.496 1.00 77.31 250 THR A N 1
ATOM 2026 C CA . THR A 1 250 ? 1.549 -8.001 -9.747 1.00 77.31 250 THR A CA 1
ATOM 2027 C C . THR A 1 250 ? 0.229 -8.564 -10.269 1.00 77.31 250 THR A C 1
ATOM 2029 O O . THR A 1 250 ? -0.666 -8.982 -9.528 1.00 77.31 250 THR A O 1
ATOM 2032 N N . GLU A 1 251 ? 0.101 -8.579 -11.592 1.00 67.19 251 GLU A N 1
ATOM 2033 C CA . GLU A 1 251 ? -0.999 -9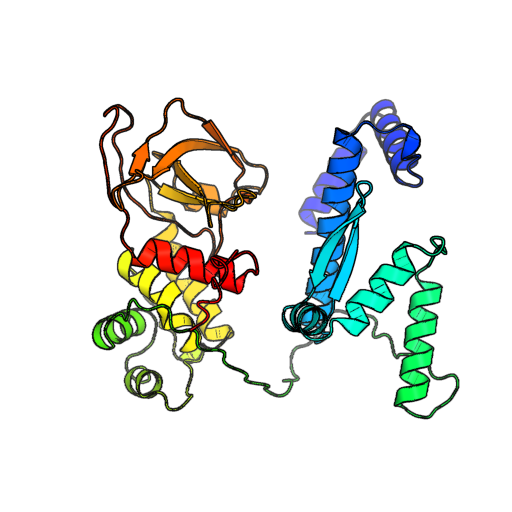.245 -12.289 1.00 67.19 251 GLU A CA 1
ATOM 2034 C C .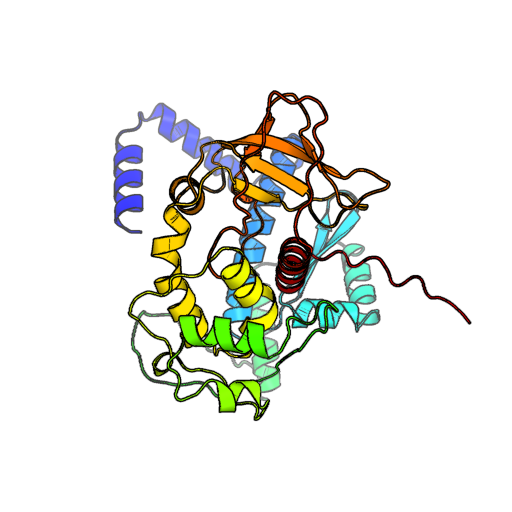 GLU A 1 251 ? -0.682 -10.726 -12.560 1.00 67.19 251 GLU A C 1
ATOM 2036 O O . GLU A 1 251 ? -1.602 -11.480 -12.871 1.00 67.19 251 GLU A O 1
ATOM 2041 N N . ALA A 1 252 ? 0.571 -11.159 -12.348 1.00 66.44 252 ALA A N 1
ATOM 2042 C CA . ALA A 1 252 ? 1.019 -12.539 -12.524 1.00 66.44 252 ALA A CA 1
ATOM 2043 C C . ALA A 1 252 ? 0.149 -13.527 -11.725 1.00 66.44 252 ALA A C 1
ATOM 2045 O O . ALA A 1 252 ? -0.306 -13.229 -10.617 1.00 66.44 252 ALA A O 1
ATOM 2046 N N . ALA A 1 253 ? -0.160 -14.676 -12.325 1.00 61.34 253 ALA A N 1
ATOM 2047 C CA . ALA A 1 253 ? -1.063 -15.671 -11.740 1.00 61.34 253 ALA A CA 1
ATOM 2048 C C . ALA A 1 253 ? -0.353 -16.616 -10.755 1.00 61.34 253 ALA A C 1
ATOM 2050 O O . ALA A 1 253 ? -1.008 -17.280 -9.957 1.00 61.34 253 ALA A O 1
ATOM 2051 N N . ASP A 1 254 ? 0.968 -16.683 -10.843 1.00 71.94 254 ASP A N 1
ATOM 2052 C CA . ASP A 1 254 ? 1.873 -17.589 -10.143 1.00 71.94 254 ASP A CA 1
ATOM 2053 C C . ASP A 1 254 ? 2.627 -16.929 -8.980 1.00 71.94 254 ASP A C 1
ATOM 2055 O O . ASP A 1 254 ? 3.275 -17.627 -8.199 1.00 71.94 254 ASP A O 1
ATOM 2059 N N . GLU A 1 255 ? 2.498 -15.610 -8.815 1.00 74.69 255 GLU A N 1
ATOM 2060 C CA . GLU A 1 255 ? 3.142 -14.861 -7.739 1.00 74.69 255 GLU A CA 1
ATOM 2061 C C . GLU A 1 255 ? 2.184 -13.901 -7.029 1.00 74.69 255 GLU A C 1
ATOM 2063 O O . GLU A 1 255 ? 1.363 -13.223 -7.651 1.00 74.69 255 GLU A O 1
ATOM 2068 N N . ASP A 1 256 ? 2.331 -13.819 -5.703 1.00 78.31 256 ASP A N 1
ATOM 2069 C CA . ASP A 1 256 ? 1.551 -12.917 -4.848 1.00 78.31 256 ASP A CA 1
ATOM 2070 C C . ASP A 1 256 ? 2.002 -11.451 -5.010 1.00 78.31 256 ASP A C 1
ATOM 2072 O O . ASP A 1 256 ? 1.198 -10.524 -4.908 1.00 78.31 256 ASP A O 1
ATOM 2076 N N . PHE A 1 257 ? 3.301 -11.234 -5.237 1.00 87.31 257 PHE A N 1
ATOM 2077 C CA . PHE A 1 257 ? 3.942 -9.924 -5.355 1.00 87.31 257 PHE A CA 1
ATOM 2078 C C . PHE A 1 257 ? 5.285 -10.038 -6.077 1.00 87.31 257 PHE A C 1
ATOM 2080 O O . PHE A 1 257 ? 5.905 -11.098 -6.081 1.00 87.31 257 PHE A O 1
ATOM 2087 N N . TRP A 1 258 ? 5.766 -8.915 -6.611 1.00 90.56 258 TRP A N 1
ATOM 2088 C CA . TRP A 1 258 ? 7.146 -8.776 -7.086 1.00 90.56 258 TRP A CA 1
ATOM 2089 C C . TRP A 1 258 ? 7.998 -7.995 -6.096 1.00 90.56 258 TRP A C 1
ATOM 2091 O O . TRP A 1 258 ? 7.470 -7.243 -5.282 1.00 90.56 258 TRP A O 1
ATOM 2101 N N . LEU A 1 259 ? 9.319 -8.135 -6.187 1.00 94.56 259 LEU A N 1
ATOM 2102 C CA . LEU A 1 259 ? 10.269 -7.396 -5.361 1.00 94.56 259 LEU A CA 1
ATOM 2103 C C . LEU A 1 259 ? 11.195 -6.545 -6.231 1.00 94.56 259 LEU A C 1
ATOM 2105 O O . LEU A 1 259 ? 11.675 -6.985 -7.278 1.00 94.56 259 LEU A O 1
ATOM 2109 N N . PHE A 1 260 ? 11.439 -5.313 -5.790 1.00 95.25 260 PHE A N 1
ATOM 2110 C CA . PHE A 1 260 ? 12.236 -4.340 -6.526 1.00 95.25 260 PHE A CA 1
ATOM 2111 C C . PHE A 1 260 ? 13.180 -3.577 -5.600 1.00 95.25 260 PHE A C 1
ATOM 2113 O O . PHE A 1 260 ? 12.739 -2.930 -4.653 1.00 95.25 260 PHE A O 1
ATOM 2120 N N . TYR A 1 261 ? 14.476 -3.647 -5.886 1.00 95.44 261 TYR A N 1
ATOM 2121 C CA . TYR A 1 261 ? 15.540 -3.024 -5.109 1.00 95.44 261 TYR A CA 1
ATOM 2122 C C . TYR A 1 261 ? 15.919 -1.644 -5.660 1.00 95.44 261 TYR A C 1
ATOM 2124 O O . TYR A 1 261 ? 16.257 -1.510 -6.834 1.00 95.44 261 TYR A O 1
ATOM 2132 N N . CYS A 1 262 ? 15.907 -0.626 -4.801 1.00 94.00 262 CYS A N 1
ATOM 2133 C CA . CYS A 1 262 ? 16.209 0.770 -5.107 1.00 94.00 262 CYS A CA 1
ATOM 2134 C C . CYS A 1 262 ? 17.449 1.243 -4.318 1.00 94.00 262 CYS A C 1
ATOM 2136 O O . CYS A 1 262 ? 17.296 1.757 -3.201 1.00 94.00 262 CYS A O 1
ATOM 2138 N N . PRO A 1 263 ? 18.670 1.136 -4.875 1.00 92.06 263 PRO A N 1
ATOM 2139 C CA . PRO A 1 263 ? 19.882 1.580 -4.189 1.00 92.06 263 PRO A CA 1
ATOM 2140 C C . PRO A 1 263 ? 19.922 3.107 -4.023 1.00 92.06 263 PRO A C 1
ATOM 2142 O O . PRO A 1 263 ? 19.539 3.870 -4.916 1.00 92.06 263 PRO A O 1
ATOM 2145 N N . GLY A 1 264 ? 20.394 3.569 -2.864 1.00 86.06 264 GLY A N 1
ATOM 2146 C CA . GLY A 1 264 ? 20.662 4.977 -2.562 1.00 86.06 264 GLY A CA 1
ATOM 2147 C C . GLY A 1 264 ? 19.440 5.903 -2.503 1.00 86.06 264 GLY A C 1
ATOM 2148 O O . GLY A 1 264 ? 19.607 7.121 -2.398 1.00 86.06 264 GLY A O 1
ATOM 2149 N N . LYS A 1 265 ? 18.210 5.378 -2.584 1.00 83.31 265 LYS A N 1
ATOM 2150 C CA . LYS A 1 265 ? 16.978 6.169 -2.437 1.00 83.31 265 LYS A CA 1
ATOM 2151 C C . LYS A 1 265 ? 16.532 6.204 -0.984 1.00 83.31 265 LYS A C 1
ATOM 2153 O O . LYS A 1 265 ? 16.494 5.167 -0.336 1.00 83.31 265 LYS A O 1
ATOM 2158 N N . THR A 1 266 ? 16.154 7.390 -0.503 1.00 85.31 266 THR A N 1
ATOM 2159 C CA . THR A 1 266 ? 15.559 7.537 0.828 1.00 85.31 266 THR A CA 1
ATOM 2160 C C . THR A 1 266 ? 14.056 7.317 0.778 1.00 85.31 266 THR A C 1
ATOM 2162 O O . THR A 1 266 ? 13.399 7.743 -0.182 1.00 85.31 266 THR A O 1
ATOM 2165 N N . LEU A 1 267 ? 13.490 6.728 1.832 1.00 84.81 267 LEU A N 1
ATOM 2166 C CA . LEU A 1 267 ? 12.044 6.510 1.922 1.00 84.81 267 LEU A CA 1
ATOM 2167 C C . LEU A 1 267 ? 11.262 7.827 1.819 1.00 84.81 267 LEU A C 1
ATOM 2169 O O . LEU A 1 267 ? 10.295 7.910 1.066 1.00 84.81 267 LEU A O 1
ATOM 2173 N N . SER A 1 268 ? 11.746 8.886 2.473 1.00 80.75 268 SER A N 1
ATOM 2174 C CA . SER A 1 268 ? 11.161 10.235 2.424 1.00 80.75 268 SER A CA 1
ATOM 2175 C C . SER A 1 268 ? 10.985 10.775 1.000 1.00 80.75 268 SER A C 1
ATOM 2177 O O . SER A 1 268 ? 9.992 11.441 0.695 1.00 80.75 268 SER A O 1
ATOM 2179 N N . SER A 1 269 ? 11.925 10.471 0.098 1.00 80.56 269 SER A N 1
ATOM 2180 C CA . SER A 1 269 ? 11.848 10.893 -1.306 1.00 80.56 269 SER A CA 1
ATOM 2181 C C . SER A 1 269 ? 10.772 10.143 -2.096 1.00 80.56 269 SER A C 1
ATOM 2183 O O . SER A 1 269 ? 10.276 10.657 -3.098 1.00 80.56 269 SER A O 1
ATOM 2185 N N . ILE A 1 270 ? 10.409 8.943 -1.639 1.00 83.25 270 ILE A N 1
ATOM 2186 C CA . ILE A 1 270 ? 9.459 8.035 -2.283 1.00 83.25 270 ILE A CA 1
ATOM 2187 C C . ILE A 1 270 ? 8.053 8.247 -1.727 1.00 83.25 270 ILE A C 1
ATOM 2189 O O . ILE A 1 270 ? 7.102 8.306 -2.505 1.00 83.25 270 ILE A O 1
ATOM 2193 N N . ASP A 1 271 ? 7.914 8.416 -0.414 1.00 78.12 271 ASP A N 1
ATOM 2194 C CA . ASP A 1 271 ? 6.614 8.626 0.223 1.00 78.12 271 ASP A CA 1
ATOM 2195 C C . ASP A 1 271 ? 5.956 9.934 -0.252 1.00 78.12 271 ASP A C 1
ATOM 2197 O O . ASP A 1 271 ? 4.788 9.968 -0.642 1.00 78.12 271 ASP A O 1
ATOM 2201 N N . ASN A 1 272 ? 6.762 10.990 -0.398 1.00 77.31 272 ASN A N 1
ATOM 2202 C CA . ASN A 1 272 ? 6.322 12.281 -0.935 1.00 77.31 272 ASN A CA 1
ATOM 2203 C C . ASN A 1 272 ? 6.219 12.320 -2.474 1.00 77.31 272 ASN A C 1
ATOM 2205 O O . ASN A 1 272 ? 5.831 13.342 -3.059 1.00 77.31 272 ASN A O 1
ATOM 2209 N N . ALA A 1 273 ? 6.591 11.242 -3.169 1.00 73.94 273 ALA A N 1
ATOM 2210 C CA . ALA A 1 273 ? 6.605 11.218 -4.623 1.00 73.94 273 ALA A CA 1
ATOM 2211 C C . ALA A 1 273 ? 5.195 11.101 -5.216 1.00 73.94 273 ALA A C 1
ATOM 2213 O O . ALA A 1 273 ? 4.274 10.491 -4.674 1.00 73.94 273 ALA A O 1
ATOM 2214 N N . ARG A 1 274 ? 5.023 11.647 -6.426 1.00 76.06 274 ARG A N 1
ATOM 2215 C CA . ARG A 1 274 ? 3.780 11.453 -7.179 1.00 76.06 274 ARG A CA 1
ATOM 2216 C C . ARG A 1 274 ? 3.641 9.977 -7.572 1.00 76.06 274 ARG A C 1
ATOM 2218 O O . ARG A 1 274 ? 4.633 9.364 -7.955 1.00 76.06 274 ARG A O 1
ATOM 2225 N N . PRO A 1 275 ? 2.416 9.433 -7.670 1.00 72.25 275 PRO A N 1
ATOM 2226 C CA . PRO A 1 275 ? 2.200 8.048 -8.109 1.00 72.25 275 PRO A CA 1
ATOM 2227 C C . PRO A 1 275 ? 2.797 7.719 -9.493 1.00 72.25 275 PRO A C 1
ATOM 2229 O O . PRO A 1 275 ? 3.070 6.564 -9.813 1.00 72.25 275 PRO A O 1
ATOM 2232 N N . THR A 1 276 ? 2.986 8.730 -10.347 1.00 76.12 276 THR A N 1
ATOM 2233 C CA . THR A 1 276 ? 3.593 8.598 -11.680 1.00 76.12 276 THR A CA 1
ATOM 2234 C C . THR A 1 276 ? 5.112 8.746 -11.692 1.00 76.12 276 THR A C 1
ATOM 2236 O O . THR A 1 276 ? 5.703 8.559 -12.754 1.00 76.12 276 THR A O 1
ATOM 2239 N N . THR A 1 277 ? 5.727 9.129 -10.570 1.00 81.81 277 THR A N 1
ATOM 2240 C CA . THR A 1 277 ? 7.182 9.237 -10.441 1.00 81.81 277 THR A CA 1
ATOM 2241 C C . THR A 1 277 ? 7.806 7.877 -10.712 1.00 81.81 277 THR A C 1
ATOM 2243 O O . THR A 1 277 ? 7.291 6.848 -10.267 1.00 81.81 277 THR A O 1
ATOM 2246 N N . LYS A 1 278 ? 8.886 7.891 -11.490 1.00 90.88 278 LYS A N 1
ATOM 2247 C CA . LYS A 1 278 ? 9.658 6.701 -11.814 1.00 90.88 278 LYS A CA 1
ATOM 2248 C C . LYS A 1 278 ? 10.758 6.495 -10.780 1.00 90.88 278 LYS A C 1
ATOM 2250 O O . LYS A 1 278 ? 11.386 7.468 -10.367 1.00 90.88 278 LYS A O 1
ATOM 2255 N N . LEU A 1 279 ? 10.983 5.246 -10.399 1.00 91.56 279 LEU A N 1
ATOM 2256 C CA . LEU A 1 279 ? 12.076 4.821 -9.534 1.00 91.56 279 LEU A CA 1
ATOM 2257 C C . LEU A 1 279 ? 12.963 3.859 -10.319 1.00 91.56 279 LEU A C 1
ATOM 2259 O O . LEU A 1 279 ? 12.449 2.882 -10.861 1.00 91.56 279 LEU A O 1
ATOM 2263 N N . GLY A 1 280 ? 14.254 4.178 -10.397 1.00 93.62 280 GLY A N 1
ATOM 2264 C CA . GLY A 1 280 ? 15.284 3.299 -10.950 1.00 93.62 280 GLY A CA 1
ATOM 2265 C C . GLY A 1 280 ? 15.734 2.275 -9.913 1.00 93.62 280 GLY A C 1
ATOM 2266 O O . GLY A 1 280 ? 15.762 2.588 -8.719 1.00 93.62 280 GLY A O 1
ATOM 2267 N N . GLY A 1 281 ? 16.035 1.064 -10.367 1.00 95.00 281 GLY A N 1
ATOM 2268 C CA . GLY A 1 281 ? 16.421 -0.044 -9.506 1.00 95.00 281 GLY A CA 1
ATOM 2269 C C . GLY A 1 281 ? 16.445 -1.382 -10.239 1.00 95.00 281 GLY A C 1
ATOM 2270 O O . GLY A 1 281 ? 16.471 -1.434 -11.469 1.00 95.00 281 GLY A O 1
ATOM 2271 N N . TYR A 1 282 ? 16.416 -2.472 -9.486 1.00 94.81 282 TYR A N 1
ATOM 2272 C CA . TYR A 1 282 ? 16.624 -3.820 -10.002 1.00 94.81 282 TYR A CA 1
ATOM 2273 C C . TYR A 1 282 ? 15.508 -4.758 -9.559 1.00 94.81 282 TYR A C 1
ATOM 2275 O O . TYR A 1 282 ? 15.054 -4.703 -8.417 1.00 94.81 282 TYR A O 1
ATOM 2283 N N . TRP A 1 283 ? 15.071 -5.636 -10.459 1.00 94.06 283 TRP A N 1
ATOM 2284 C CA . TRP A 1 283 ? 14.151 -6.711 -10.092 1.00 94.06 283 TRP A CA 1
ATOM 2285 C C . TRP A 1 283 ? 14.878 -7.752 -9.250 1.00 94.06 283 TRP A C 1
ATOM 2287 O O . TRP A 1 283 ? 16.055 -8.025 -9.484 1.00 94.06 283 TRP A O 1
ATOM 2297 N N . LEU A 1 284 ? 14.1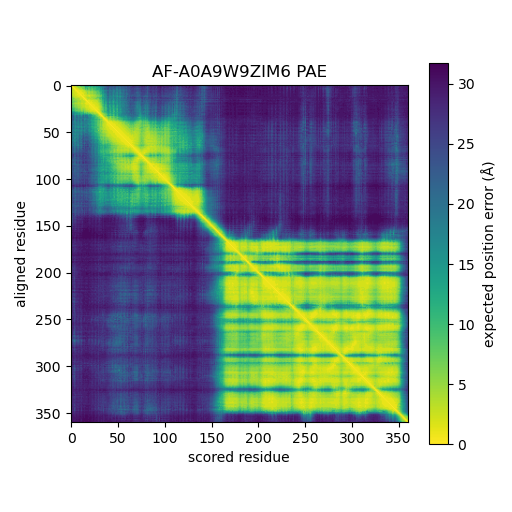70 -8.330 -8.286 1.00 92.12 284 LEU A N 1
ATOM 2298 C CA . LEU A 1 284 ? 14.673 -9.425 -7.469 1.00 92.12 284 LEU A CA 1
ATOM 2299 C C . LEU A 1 284 ? 13.931 -10.701 -7.849 1.00 92.12 284 LEU A C 1
ATOM 2301 O O . LEU A 1 284 ? 12.704 -10.742 -7.788 1.00 92.12 284 LEU A O 1
ATOM 2305 N N . ASP A 1 285 ? 14.685 -11.720 -8.240 1.00 89.31 285 ASP A N 1
ATOM 2306 C CA . ASP A 1 285 ? 14.157 -13.006 -8.689 1.00 89.31 285 ASP A CA 1
ATOM 2307 C C . ASP A 1 285 ? 14.337 -14.064 -7.614 1.00 89.31 285 ASP A C 1
ATOM 2309 O O . ASP A 1 285 ? 15.420 -14.168 -7.032 1.00 89.31 285 ASP A O 1
ATOM 2313 N N . ARG A 1 286 ? 13.284 -14.835 -7.343 1.00 87.31 286 ARG A N 1
ATOM 2314 C CA . ARG A 1 286 ? 13.323 -15.904 -6.344 1.00 87.31 286 ARG A CA 1
ATOM 2315 C C . ARG A 1 286 ? 13.901 -17.165 -6.974 1.00 87.31 286 ARG A C 1
ATOM 2317 O O . ARG A 1 286 ? 13.455 -17.586 -8.034 1.00 87.31 286 ARG A O 1
ATOM 2324 N N . LYS A 1 287 ? 14.832 -17.827 -6.290 1.00 84.31 287 LYS A N 1
ATOM 2325 C CA . LYS A 1 287 ? 15.339 -19.130 -6.737 1.00 84.31 287 LYS A CA 1
ATOM 2326 C C . LYS A 1 287 ? 14.332 -20.243 -6.447 1.00 84.31 287 LYS A C 1
ATOM 2328 O O . LYS A 1 287 ? 13.792 -20.329 -5.349 1.00 84.31 287 LYS A O 1
ATOM 2333 N N . ASP A 1 288 ? 14.131 -21.140 -7.412 1.00 69.88 288 ASP A N 1
ATOM 2334 C CA . ASP A 1 288 ? 13.141 -22.231 -7.342 1.00 69.88 288 ASP A CA 1
ATOM 2335 C C . ASP A 1 288 ? 13.331 -23.188 -6.150 1.00 69.88 288 ASP A C 1
ATOM 2337 O O . ASP A 1 288 ? 12.392 -23.863 -5.730 1.00 69.88 288 ASP A O 1
ATOM 2341 N N . THR A 1 289 ? 14.548 -23.271 -5.604 1.00 61.97 289 THR A N 1
ATOM 2342 C CA . THR A 1 289 ? 14.938 -24.268 -4.596 1.00 61.97 289 THR A CA 1
ATOM 2343 C C . THR A 1 289 ? 15.266 -23.685 -3.222 1.00 61.97 289 THR A C 1
ATOM 2345 O O . THR A 1 289 ? 15.586 -24.449 -2.312 1.00 61.97 289 THR A O 1
ATOM 2348 N N . SER A 1 290 ? 15.208 -22.363 -3.043 1.00 69.44 290 SER A N 1
ATOM 2349 C CA . SER A 1 290 ? 15.553 -21.702 -1.780 1.00 69.44 290 SER A CA 1
ATOM 2350 C C . SER A 1 290 ? 14.636 -20.512 -1.490 1.00 69.44 290 SER A C 1
ATOM 2352 O O . SER A 1 290 ? 13.891 -20.033 -2.340 1.00 69.44 290 SER A O 1
ATOM 2354 N N . ASN A 1 291 ? 14.680 -20.015 -0.253 1.00 76.94 291 ASN A N 1
ATOM 2355 C CA . ASN A 1 291 ? 14.030 -18.755 0.116 1.00 76.94 291 ASN A CA 1
ATOM 2356 C C . ASN A 1 291 ? 14.854 -17.522 -0.301 1.00 76.94 291 ASN A C 1
ATOM 2358 O O . ASN A 1 291 ? 14.526 -16.408 0.128 1.00 76.94 291 ASN A O 1
ATOM 2362 N N . ALA A 1 292 ? 15.889 -17.740 -1.120 1.00 88.19 292 ALA A N 1
ATOM 2363 C CA . ALA A 1 292 ? 16.847 -16.746 -1.549 1.00 88.19 292 ALA A CA 1
ATOM 2364 C C . ALA A 1 292 ? 16.430 -16.056 -2.850 1.00 88.19 292 ALA A C 1
ATOM 2366 O O . ALA A 1 292 ? 15.651 -16.571 -3.662 1.00 88.19 292 ALA A O 1
ATOM 2367 N N . TYR A 1 293 ? 16.988 -14.869 -3.027 1.00 91.44 293 TYR A N 1
ATOM 2368 C CA . TYR A 1 293 ? 16.758 -13.984 -4.147 1.00 91.44 293 TYR A CA 1
ATOM 2369 C C . TYR A 1 293 ? 18.080 -13.609 -4.797 1.00 91.44 293 TYR A C 1
ATOM 2371 O O . TYR A 1 293 ? 19.117 -13.547 -4.140 1.00 91.44 293 TYR A O 1
ATOM 2379 N N . THR A 1 294 ? 18.019 -13.315 -6.090 1.00 91.56 294 THR A N 1
ATOM 2380 C CA . THR A 1 294 ? 19.134 -12.745 -6.850 1.00 91.56 294 THR A CA 1
ATOM 2381 C C . THR A 1 294 ? 18.706 -11.469 -7.550 1.00 91.56 294 THR A C 1
ATOM 2383 O O . THR A 1 294 ? 17.557 -11.338 -7.976 1.00 91.56 294 THR A O 1
ATOM 2386 N N . ILE A 1 295 ? 19.641 -10.537 -7.705 1.00 91.44 295 ILE A N 1
ATOM 2387 C CA . ILE A 1 295 ? 19.423 -9.319 -8.484 1.00 91.44 295 ILE A CA 1
ATOM 2388 C C . ILE A 1 295 ? 19.385 -9.662 -9.975 1.00 91.44 295 ILE A C 1
ATOM 2390 O O . ILE A 1 295 ? 20.307 -10.279 -10.510 1.00 91.44 295 ILE A O 1
ATOM 2394 N N . LEU A 1 296 ? 18.344 -9.199 -10.664 1.00 89.25 296 LEU A N 1
ATOM 2395 C CA . LEU A 1 296 ? 18.263 -9.242 -12.116 1.00 89.25 296 LEU A CA 1
ATOM 2396 C C . LEU A 1 296 ? 18.805 -7.952 -12.726 1.00 89.25 296 LEU A C 1
ATOM 2398 O O . LEU A 1 296 ? 18.302 -6.853 -12.478 1.00 89.25 296 LEU A O 1
ATOM 2402 N N . THR A 1 297 ? 19.795 -8.107 -13.598 1.00 85.44 297 THR A N 1
ATOM 2403 C CA . THR A 1 297 ? 20.295 -7.042 -14.468 1.00 85.44 297 THR A CA 1
ATOM 2404 C C . THR A 1 297 ? 19.609 -7.110 -15.840 1.00 85.44 297 THR A C 1
ATOM 2406 O O . THR A 1 297 ? 19.192 -8.185 -16.282 1.00 85.44 297 THR A O 1
ATOM 2409 N N . PRO A 1 298 ? 19.457 -5.980 -16.556 1.00 87.94 298 PRO A N 1
ATOM 2410 C CA . PRO A 1 298 ? 19.921 -4.627 -16.227 1.00 87.94 298 PRO A CA 1
ATOM 2411 C C . PRO A 1 298 ? 18.948 -3.844 -15.331 1.00 87.94 298 PRO A C 1
ATOM 2413 O O . PRO A 1 298 ? 17.798 -4.249 -15.162 1.00 87.94 298 PRO A O 1
ATOM 2416 N N . GLU A 1 299 ? 19.395 -2.679 -14.848 1.00 91.25 299 GLU A N 1
ATOM 2417 C CA . GLU A 1 299 ? 18.554 -1.696 -14.151 1.00 91.25 299 GLU A CA 1
ATOM 2418 C C . GLU A 1 299 ? 17.274 -1.386 -14.952 1.00 91.25 299 GLU A C 1
ATOM 2420 O O . GLU A 1 299 ? 17.278 -1.276 -16.187 1.00 91.25 299 GLU A O 1
ATOM 2425 N N . LYS A 1 300 ? 16.156 -1.261 -14.238 1.00 93.62 300 LYS A N 1
ATOM 2426 C CA . LYS A 1 300 ? 14.825 -0.958 -14.766 1.00 93.62 300 LYS A CA 1
ATOM 2427 C C . LYS A 1 300 ? 14.204 0.213 -14.023 1.00 93.62 300 LYS A C 1
ATOM 2429 O O . LYS A 1 300 ? 14.716 0.699 -13.023 1.00 93.62 300 LYS A O 1
ATOM 2434 N N . GLU A 1 301 ? 13.057 0.649 -14.530 1.00 93.00 301 GLU A N 1
ATOM 2435 C CA . GLU A 1 301 ? 12.242 1.671 -13.892 1.00 93.00 301 GLU A CA 1
ATOM 2436 C C . GLU A 1 301 ? 10.861 1.117 -13.545 1.00 93.00 301 GLU A C 1
ATOM 2438 O O . GLU A 1 301 ? 10.183 0.530 -14.393 1.00 93.00 301 GLU A O 1
ATOM 2443 N N . ILE A 1 302 ? 10.401 1.399 -12.330 1.00 88.62 302 ILE A N 1
ATOM 2444 C CA . ILE A 1 302 ? 9.014 1.185 -11.904 1.00 88.62 302 ILE A CA 1
ATOM 2445 C C . ILE A 1 302 ? 8.339 2.521 -11.606 1.00 88.62 302 ILE A C 1
ATOM 2447 O O . ILE A 1 302 ? 8.993 3.558 -11.511 1.00 88.62 302 ILE A O 1
ATOM 2451 N N . LYS A 1 303 ? 7.014 2.525 -11.436 1.00 81.88 303 LYS A N 1
ATOM 2452 C CA . LYS A 1 303 ? 6.283 3.699 -10.934 1.00 81.88 303 LYS A CA 1
ATOM 2453 C C . LYS A 1 303 ? 5.943 3.516 -9.461 1.00 81.88 303 LYS A C 1
ATOM 2455 O O . LYS A 1 303 ? 5.483 2.445 -9.083 1.00 81.88 303 LYS A O 1
ATOM 2460 N N . VAL A 1 304 ? 6.033 4.592 -8.676 1.00 78.12 304 VAL A N 1
ATOM 2461 C CA . VAL A 1 304 ? 5.704 4.603 -7.232 1.00 78.12 304 VAL A CA 1
ATOM 2462 C C . VAL A 1 304 ? 4.324 4.003 -6.938 1.00 78.12 304 VAL A C 1
ATOM 2464 O O . VAL A 1 304 ? 4.151 3.317 -5.940 1.00 78.12 304 VAL A O 1
ATOM 2467 N N . LYS A 1 305 ? 3.336 4.201 -7.824 1.00 80.56 305 LYS A N 1
ATOM 2468 C CA . LYS A 1 305 ? 1.981 3.638 -7.667 1.00 80.56 305 LYS A CA 1
ATOM 2469 C C . LYS A 1 305 ? 1.903 2.106 -7.585 1.00 80.56 305 LYS A C 1
ATOM 2471 O O . LYS A 1 305 ? 0.823 1.599 -7.314 1.00 80.56 305 LYS A O 1
ATOM 2476 N N . TRP A 1 306 ? 2.964 1.388 -7.947 1.00 83.00 306 TRP A N 1
ATOM 2477 C CA . TRP A 1 306 ? 2.993 -0.076 -7.913 1.00 83.00 306 TRP A CA 1
ATOM 2478 C C . TRP A 1 306 ? 3.476 -0.626 -6.577 1.00 83.00 306 TRP A C 1
ATOM 2480 O O . TRP A 1 306 ? 3.293 -1.812 -6.336 1.00 83.00 306 TRP A O 1
ATOM 2490 N N . ILE A 1 307 ? 4.051 0.219 -5.721 1.00 86.56 307 ILE A N 1
ATOM 2491 C CA . ILE A 1 307 ? 4.515 -0.173 -4.393 1.00 86.56 307 ILE A CA 1
ATOM 2492 C C . ILE A 1 307 ? 3.310 -0.505 -3.512 1.00 86.56 307 ILE A C 1
ATOM 2494 O O . ILE A 1 307 ? 2.354 0.272 -3.441 1.00 86.56 307 ILE A O 1
ATOM 2498 N N . ILE A 1 308 ? 3.374 -1.654 -2.844 1.00 85.88 308 ILE A N 1
ATOM 2499 C CA . ILE A 1 308 ? 2.406 -2.064 -1.827 1.00 85.88 308 ILE A CA 1
ATOM 2500 C C . ILE A 1 308 ? 2.558 -1.138 -0.618 1.00 85.88 308 ILE A C 1
ATOM 2502 O O . ILE A 1 308 ? 3.669 -0.838 -0.178 1.00 85.88 308 ILE A O 1
ATOM 2506 N N . LYS A 1 309 ? 1.433 -0.649 -0.099 1.00 84.12 309 LYS A N 1
ATOM 2507 C CA . LYS A 1 309 ? 1.392 0.309 1.007 1.00 84.12 309 LYS A CA 1
ATOM 2508 C C . LYS A 1 309 ? 0.628 -0.283 2.181 1.00 84.12 309 LYS A C 1
ATOM 2510 O O . LYS A 1 309 ? -0.399 -0.916 1.975 1.00 84.12 309 LYS A O 1
ATOM 2515 N N . THR A 1 310 ? 1.148 -0.043 3.374 1.00 82.75 310 THR A N 1
ATOM 2516 C CA . THR A 1 310 ? 0.420 -0.164 4.639 1.00 82.75 310 THR A CA 1
ATOM 2517 C C . THR A 1 310 ? -0.394 1.108 4.885 1.00 82.75 310 THR A C 1
ATOM 2519 O O . THR A 1 310 ? -0.240 2.096 4.156 1.00 82.75 310 THR A O 1
ATOM 2522 N N . ASP A 1 311 ? -1.177 1.123 5.961 1.00 74.50 311 ASP A N 1
ATOM 2523 C CA . ASP A 1 311 ? -1.884 2.319 6.441 1.00 74.50 311 ASP A CA 1
ATOM 2524 C C . ASP A 1 311 ? -0.919 3.487 6.722 1.00 74.50 311 ASP A C 1
ATOM 2526 O O . ASP A 1 311 ? -1.284 4.657 6.616 1.00 74.50 311 ASP A O 1
ATOM 2530 N N . HIS A 1 312 ? 0.349 3.182 7.026 1.00 80.12 312 HIS A N 1
ATOM 2531 C CA . HIS A 1 312 ? 1.355 4.174 7.406 1.00 80.12 312 HIS A CA 1
ATOM 2532 C C . HIS A 1 312 ? 2.241 4.641 6.247 1.00 80.12 312 HIS A C 1
ATOM 2534 O O . HIS A 1 312 ? 3.044 5.559 6.417 1.00 80.12 312 HIS A O 1
ATOM 2540 N N . GLY A 1 313 ? 2.086 4.054 5.057 1.00 80.94 313 GLY A N 1
ATOM 2541 C CA . GLY A 1 313 ? 2.879 4.395 3.878 1.00 80.94 313 GLY A CA 1
ATOM 2542 C C . GLY A 1 313 ? 3.455 3.173 3.159 1.00 80.94 313 GLY A C 1
ATOM 2543 O O . GLY A 1 313 ? 2.991 2.049 3.361 1.00 80.94 313 GLY A O 1
ATOM 2544 N N . PRO A 1 314 ? 4.439 3.373 2.262 1.00 87.25 314 PRO A N 1
ATOM 2545 C CA . PRO A 1 314 ? 5.088 2.295 1.520 1.00 87.25 314 PRO A CA 1
ATOM 2546 C C . PRO A 1 314 ? 5.580 1.178 2.443 1.00 87.25 314 PRO A C 1
ATOM 2548 O O . PRO A 1 314 ? 6.287 1.445 3.409 1.00 87.25 314 PRO A O 1
ATOM 2551 N N . LEU A 1 315 ? 5.239 -0.073 2.132 1.00 90.38 315 LEU A N 1
ATOM 2552 C CA . LEU A 1 315 ? 5.861 -1.222 2.780 1.00 90.38 315 LEU A CA 1
ATOM 2553 C C . LEU A 1 315 ? 7.259 -1.408 2.189 1.00 90.38 315 LEU A C 1
ATOM 2555 O O . LEU A 1 315 ? 7.423 -1.361 0.972 1.00 90.38 315 LEU A O 1
ATOM 2559 N N . TYR A 1 316 ? 8.264 -1.609 3.034 1.00 93.00 316 TYR A N 1
ATOM 2560 C CA . TYR A 1 316 ? 9.648 -1.693 2.587 1.00 93.00 316 TYR A CA 1
ATOM 2561 C C . TYR A 1 316 ? 10.523 -2.563 3.489 1.00 93.00 316 TYR A C 1
ATOM 2563 O O . TYR A 1 316 ? 10.155 -2.839 4.636 1.00 93.00 316 TYR A O 1
ATOM 2571 N N . TYR A 1 317 ? 11.690 -2.935 2.964 1.00 93.81 317 TYR A N 1
ATOM 2572 C CA . TYR A 1 317 ? 12.786 -3.569 3.691 1.00 93.81 317 TYR A CA 1
ATOM 2573 C C . TYR A 1 317 ? 14.115 -2.905 3.310 1.00 93.81 317 TYR A C 1
ATOM 2575 O O . TYR A 1 317 ? 14.428 -2.779 2.132 1.00 93.81 317 TYR A O 1
ATOM 2583 N N . GLU A 1 318 ? 14.868 -2.433 4.291 1.00 92.62 318 GLU A N 1
ATOM 2584 C CA . GLU A 1 318 ? 16.195 -1.844 4.141 1.00 92.62 318 GLU A CA 1
ATOM 2585 C C . GLU A 1 318 ? 17.246 -2.954 4.141 1.00 92.62 318 GLU A C 1
ATOM 2587 O O . GLU A 1 318 ? 17.362 -3.717 5.105 1.00 92.62 318 GLU A O 1
ATOM 2592 N N . GLN A 1 319 ? 17.976 -3.061 3.029 1.00 91.62 319 GLN A N 1
ATOM 2593 C CA . GLN A 1 319 ? 19.073 -4.004 2.850 1.00 91.62 319 GLN A CA 1
ATOM 2594 C C . GLN A 1 319 ? 19.980 -3.541 1.707 1.00 91.62 319 GLN A C 1
ATOM 2596 O O . GLN A 1 319 ? 19.566 -3.479 0.549 1.00 91.62 319 GLN A O 1
ATOM 2601 N N . SER A 1 320 ? 21.246 -3.265 2.012 1.00 91.62 320 SER A N 1
ATOM 2602 C CA . SER A 1 320 ? 22.254 -2.989 0.987 1.00 91.62 320 SER A CA 1
ATOM 2603 C C . SER A 1 320 ? 22.625 -4.281 0.257 1.00 91.62 320 SER A C 1
ATOM 2605 O O . SER A 1 320 ? 23.009 -5.263 0.889 1.00 91.62 320 SER A O 1
ATOM 2607 N N . LEU A 1 321 ? 22.515 -4.270 -1.071 1.00 90.88 321 LEU A N 1
ATOM 2608 C CA . LEU A 1 321 ? 22.868 -5.394 -1.934 1.00 90.88 321 LEU A CA 1
ATOM 2609 C C . LEU A 1 321 ? 23.954 -4.962 -2.923 1.00 90.88 321 LEU A C 1
ATOM 2611 O O . LEU A 1 321 ? 23.901 -3.844 -3.448 1.00 90.88 321 LEU A O 1
ATOM 2615 N N . ASP A 1 322 ? 24.917 -5.838 -3.216 1.00 87.00 322 ASP A N 1
ATOM 2616 C CA . ASP A 1 322 ? 25.932 -5.546 -4.228 1.00 87.00 322 ASP A CA 1
ATOM 2617 C C . ASP A 1 322 ? 25.385 -5.812 -5.636 1.00 87.00 322 ASP A C 1
ATOM 2619 O O . ASP A 1 322 ? 25.247 -6.943 -6.094 1.00 87.00 322 ASP A O 1
ATOM 2623 N N . VAL A 1 323 ? 25.094 -4.731 -6.360 1.00 84.06 323 VAL A N 1
ATOM 2624 C CA . VAL A 1 323 ? 24.597 -4.790 -7.744 1.00 84.06 323 VAL A CA 1
ATOM 2625 C C . VAL A 1 323 ? 25.632 -5.318 -8.746 1.00 84.06 323 VAL A C 1
ATOM 2627 O O . VAL A 1 323 ? 25.264 -5.662 -9.868 1.00 84.06 323 VAL A O 1
ATOM 2630 N N . ASN A 1 324 ? 26.916 -5.370 -8.371 1.00 80.81 324 ASN A N 1
ATOM 2631 C CA . ASN A 1 324 ? 27.999 -5.862 -9.225 1.00 80.81 324 ASN A CA 1
ATOM 2632 C C . ASN A 1 324 ? 28.329 -7.338 -8.965 1.00 80.81 324 ASN A C 1
ATOM 2634 O O . ASN A 1 324 ? 29.000 -7.972 -9.787 1.00 80.81 324 ASN A O 1
ATOM 2638 N N . ALA A 1 325 ? 27.861 -7.891 -7.846 1.00 73.56 325 ALA A N 1
ATOM 2639 C CA . ALA A 1 325 ? 28.040 -9.288 -7.497 1.00 73.56 325 ALA A CA 1
ATOM 2640 C C . ALA A 1 325 ? 27.025 -10.144 -8.271 1.00 73.56 325 ALA A C 1
ATOM 2642 O O . ALA A 1 325 ? 25.946 -10.499 -7.796 1.00 73.56 325 ALA A O 1
ATOM 2643 N N . ASN A 1 326 ? 27.360 -10.442 -9.529 1.00 68.44 326 ASN A N 1
ATOM 2644 C CA . ASN A 1 326 ? 26.506 -11.233 -10.411 1.00 68.44 326 ASN A CA 1
ATOM 2645 C C . ASN A 1 326 ? 26.155 -12.587 -9.779 1.00 68.44 326 ASN A C 1
ATOM 2647 O O . ASN A 1 326 ? 27.015 -13.456 -9.638 1.00 68.44 326 ASN A O 1
ATOM 2651 N N . GLY A 1 327 ? 24.869 -12.777 -9.485 1.00 72.06 327 GLY A N 1
ATOM 2652 C CA . GLY A 1 327 ? 24.348 -14.030 -8.946 1.00 72.06 327 GLY A CA 1
ATOM 2653 C C . GLY A 1 327 ? 24.591 -14.234 -7.452 1.00 72.06 327 GLY A C 1
ATOM 2654 O O . GLY A 1 327 ? 24.421 -15.359 -6.995 1.00 72.06 327 GLY A O 1
ATOM 2655 N N . GLU A 1 328 ? 24.970 -13.193 -6.699 1.00 84.19 328 GLU A N 1
ATOM 2656 C CA . GLU A 1 328 ? 24.970 -13.268 -5.238 1.00 84.19 328 GLU A CA 1
ATOM 2657 C C . GLU A 1 328 ? 23.543 -13.481 -4.724 1.00 84.19 328 GLU A C 1
ATOM 2659 O O . GLU A 1 328 ? 22.599 -12.785 -5.115 1.00 84.19 328 GLU A O 1
ATOM 2664 N N . GLU A 1 329 ? 23.399 -14.493 -3.873 1.00 88.88 329 GLU A N 1
ATOM 2665 C CA . GLU A 1 329 ? 22.131 -14.869 -3.269 1.00 88.88 329 GLU A CA 1
ATOM 2666 C C . GLU A 1 329 ? 21.994 -14.218 -1.897 1.00 88.88 329 GLU A C 1
ATOM 2668 O O . GLU A 1 329 ? 22.931 -14.198 -1.100 1.00 88.88 329 GLU A O 1
ATOM 2673 N N . PHE A 1 330 ? 20.796 -13.729 -1.600 1.00 88.94 330 PHE A N 1
ATOM 2674 C CA . PHE A 1 330 ? 20.455 -13.213 -0.282 1.00 88.94 330 PHE A CA 1
ATOM 2675 C C . PHE A 1 330 ? 19.062 -13.677 0.126 1.00 88.94 330 PHE A C 1
ATOM 2677 O O . PHE A 1 330 ? 18.195 -13.918 -0.714 1.00 88.94 330 PHE A O 1
ATOM 2684 N N . GLU A 1 331 ? 18.824 -13.782 1.427 1.00 90.12 331 GLU A N 1
ATOM 2685 C CA . GLU A 1 331 ? 17.518 -14.156 1.959 1.00 90.12 331 GLU A CA 1
ATOM 2686 C C . GLU A 1 331 ? 16.797 -12.944 2.541 1.00 90.12 331 GLU A C 1
ATOM 2688 O O . GLU A 1 331 ? 17.405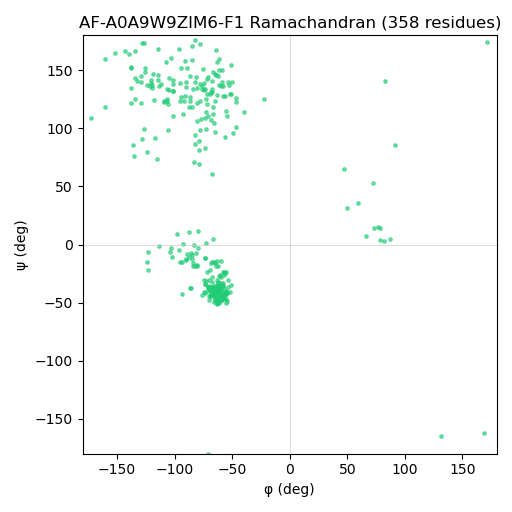 -12.065 3.152 1.00 90.12 331 GLU A O 1
ATOM 2693 N N . LEU A 1 332 ? 15.477 -12.923 2.358 1.00 88.94 332 LEU A N 1
ATOM 2694 C CA . LEU A 1 332 ? 14.588 -11.988 3.040 1.00 88.94 332 LEU A CA 1
ATOM 2695 C C . LEU A 1 332 ? 13.896 -12.705 4.198 1.00 88.94 332 LEU A C 1
ATOM 2697 O O . LEU A 1 332 ? 13.428 -13.837 4.004 1.00 88.94 332 LEU A O 1
ATOM 2701 N N . PRO A 1 333 ? 13.764 -12.058 5.368 1.00 88.69 333 PRO A N 1
ATOM 2702 C CA . PRO A 1 333 ? 13.163 -12.693 6.528 1.00 88.69 333 PRO A CA 1
ATOM 2703 C C . PRO A 1 333 ? 11.690 -13.024 6.271 1.00 88.69 333 PRO A C 1
ATOM 2705 O O . PRO A 1 333 ? 10.971 -12.291 5.583 1.00 88.69 333 PRO A O 1
ATOM 2708 N N . GLY A 1 334 ? 11.229 -14.139 6.846 1.00 87.50 334 GLY A N 1
ATOM 2709 C CA . GLY A 1 334 ? 9.850 -14.617 6.689 1.00 87.50 334 GLY A CA 1
ATOM 2710 C C . GLY A 1 334 ? 8.814 -13.561 7.078 1.00 87.50 334 GLY A C 1
ATOM 2711 O O . GLY A 1 334 ? 7.883 -13.320 6.313 1.00 87.50 334 GLY A O 1
ATOM 2712 N N . ILE A 1 335 ? 9.062 -12.838 8.176 1.00 87.75 335 ILE A N 1
ATOM 2713 C CA . ILE A 1 335 ? 8.174 -11.787 8.688 1.00 87.75 335 ILE A CA 1
ATOM 2714 C C . ILE A 1 335 ? 7.915 -10.668 7.671 1.00 87.75 335 ILE A C 1
ATOM 2716 O O . ILE A 1 335 ? 6.808 -10.142 7.602 1.00 87.75 335 ILE A O 1
ATOM 2720 N N . PHE A 1 336 ? 8.886 -10.336 6.810 1.00 91.75 336 PHE A N 1
ATOM 2721 C CA . PHE A 1 336 ? 8.660 -9.352 5.751 1.00 91.75 336 PHE A CA 1
ATOM 2722 C C . PHE A 1 336 ? 7.679 -9.885 4.702 1.00 91.75 336 PHE A C 1
ATOM 2724 O O . PHE A 1 336 ? 6.752 -9.180 4.306 1.00 91.75 336 PHE A O 1
ATOM 2731 N N . LYS A 1 337 ? 7.830 -11.150 4.287 1.00 88.88 337 LYS A N 1
ATOM 2732 C CA . LYS A 1 337 ? 6.913 -11.804 3.337 1.00 88.88 337 LYS A CA 1
ATOM 2733 C C . LYS A 1 337 ? 5.510 -11.930 3.929 1.00 88.88 337 LYS A C 1
ATOM 2735 O O . LYS A 1 337 ? 4.532 -11.691 3.224 1.00 88.88 337 LYS A O 1
ATOM 2740 N N . ASP A 1 338 ? 5.411 -12.258 5.211 1.00 88.56 338 ASP A N 1
ATOM 2741 C CA . ASP A 1 338 ? 4.136 -12.368 5.920 1.00 88.56 338 ASP A CA 1
ATOM 2742 C C . ASP A 1 338 ? 3.446 -11.006 6.031 1.00 88.56 338 ASP A C 1
ATOM 2744 O O . ASP A 1 338 ? 2.266 -10.893 5.693 1.00 88.56 338 ASP A O 1
ATOM 2748 N N . CYS A 1 339 ? 4.199 -9.951 6.355 1.00 88.75 339 CYS A N 1
ATOM 2749 C CA . CYS A 1 339 ? 3.713 -8.574 6.334 1.00 88.75 339 CYS A CA 1
ATOM 2750 C C . CYS A 1 339 ? 3.166 -8.184 4.950 1.00 88.75 339 CYS A C 1
ATOM 2752 O O . CYS A 1 339 ? 2.101 -7.567 4.852 1.00 88.75 339 CYS A O 1
ATOM 2754 N N . ILE A 1 340 ? 3.856 -8.558 3.862 1.00 89.00 340 ILE A N 1
ATOM 2755 C CA . ILE A 1 340 ? 3.396 -8.296 2.488 1.00 89.00 340 ILE A CA 1
ATOM 2756 C C . ILE A 1 340 ? 2.067 -9.000 2.221 1.00 89.00 340 ILE A C 1
ATOM 2758 O O . ILE A 1 340 ? 1.117 -8.365 1.762 1.00 89.00 340 ILE A O 1
ATOM 2762 N N . ARG A 1 341 ? 1.975 -10.299 2.526 1.00 86.38 341 ARG A N 1
ATOM 2763 C CA . ARG A 1 341 ? 0.756 -11.090 2.296 1.00 86.38 341 ARG A CA 1
ATOM 2764 C C . ARG A 1 341 ? -0.420 -10.580 3.113 1.00 86.38 341 ARG A C 1
ATOM 2766 O O . ARG A 1 341 ? -1.516 -10.461 2.572 1.00 86.38 341 ARG A O 1
ATOM 2773 N N . LEU A 1 342 ? -0.192 -10.223 4.376 1.00 84.06 342 LEU A N 1
ATOM 2774 C CA . LEU A 1 342 ? -1.213 -9.623 5.229 1.00 84.06 342 LEU A CA 1
ATOM 2775 C C . LEU A 1 342 ? -1.702 -8.289 4.652 1.00 84.06 342 LEU A C 1
ATOM 2777 O O . LEU A 1 342 ? -2.907 -8.060 4.565 1.00 84.06 342 LEU A O 1
ATOM 2781 N N . THR A 1 343 ? -0.781 -7.438 4.193 1.00 79.06 343 THR A N 1
ATOM 2782 C CA . THR A 1 343 ? -1.114 -6.143 3.578 1.00 79.06 343 THR A CA 1
ATOM 2783 C C . THR A 1 343 ? -1.924 -6.328 2.292 1.00 79.06 343 THR A C 1
ATOM 2785 O O . THR A 1 343 ? -2.940 -5.662 2.086 1.00 79.06 343 THR A O 1
ATOM 2788 N N . LEU A 1 344 ? -1.525 -7.279 1.443 1.00 74.44 344 LEU A N 1
ATOM 2789 C CA . LEU A 1 344 ? -2.267 -7.654 0.238 1.00 74.44 344 LEU A CA 1
ATOM 2790 C C . LEU A 1 344 ? -3.655 -8.201 0.567 1.00 74.44 344 LEU A C 1
ATOM 2792 O O . LEU A 1 344 ? -4.610 -7.883 -0.138 1.00 74.44 344 LEU A O 1
ATOM 2796 N N . HIS A 1 345 ? -3.778 -9.003 1.625 1.00 76.25 345 HIS A N 1
ATOM 2797 C CA . HIS A 1 345 ? -5.049 -9.579 2.049 1.00 76.25 345 HIS A CA 1
ATOM 2798 C C . HIS A 1 345 ? -6.010 -8.487 2.518 1.00 76.25 345 HIS A C 1
ATOM 2800 O O . HIS A 1 345 ? -7.132 -8.415 2.024 1.00 76.25 345 HIS A O 1
ATOM 2806 N N . LYS A 1 346 ? -5.544 -7.586 3.394 1.00 66.19 346 LYS A N 1
ATOM 2807 C CA . LYS A 1 346 ? -6.310 -6.414 3.852 1.00 66.19 346 LYS A CA 1
ATOM 2808 C C . LYS A 1 346 ? -6.741 -5.514 2.693 1.00 66.19 346 LYS A C 1
ATOM 2810 O O . LYS A 1 346 ? -7.852 -5.005 2.687 1.00 66.19 346 LYS A O 1
ATOM 2815 N N . SER A 1 347 ? -5.894 -5.390 1.673 1.00 59.31 347 SER A N 1
ATOM 2816 C CA . SER A 1 347 ? -6.182 -4.586 0.481 1.00 59.31 347 SER A CA 1
ATOM 2817 C C . SER A 1 347 ? -7.032 -5.317 -0.577 1.00 59.31 347 SER A C 1
ATOM 2819 O O . SER A 1 347 ? -7.300 -4.750 -1.634 1.00 59.31 347 SER A O 1
ATOM 2821 N N . GLY A 1 348 ? -7.422 -6.580 -0.351 1.00 61.00 348 GLY A N 1
ATOM 2822 C CA . GLY A 1 348 ? -8.203 -7.384 -1.303 1.00 61.00 348 GLY A CA 1
ATOM 2823 C C . GLY A 1 348 ? -7.429 -7.875 -2.537 1.00 61.00 348 GLY A C 1
ATOM 2824 O O . GLY A 1 348 ? -8.034 -8.321 -3.510 1.00 61.00 348 GLY A O 1
ATOM 2825 N N . PHE A 1 349 ? -6.095 -7.804 -2.514 1.00 56.81 349 PHE A N 1
ATOM 2826 C CA . PHE A 1 349 ? -5.205 -8.207 -3.611 1.00 56.81 349 PHE A CA 1
ATOM 2827 C C . PHE A 1 349 ? -4.513 -9.557 -3.383 1.00 56.81 349 PHE A C 1
ATOM 2829 O O . PHE A 1 349 ? -3.791 -10.022 -4.266 1.00 56.81 349 PHE A O 1
ATOM 2836 N N . PHE A 1 350 ? -4.714 -10.207 -2.231 1.00 50.47 350 PHE A N 1
ATOM 2837 C CA . PHE A 1 350 ? -4.119 -11.517 -1.973 1.00 50.47 350 PHE A CA 1
ATOM 2838 C C . PHE A 1 350 ? -4.827 -12.611 -2.775 1.00 50.47 350 PHE A 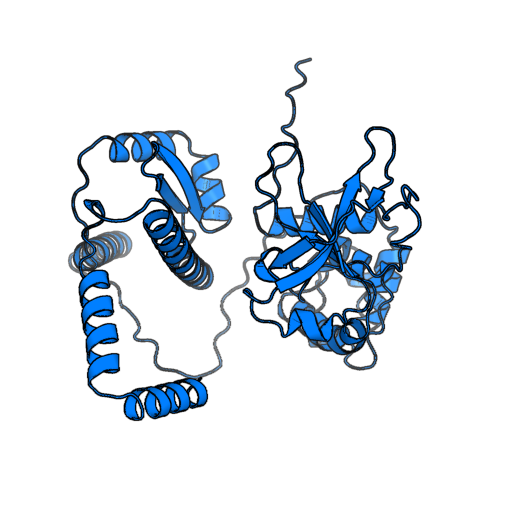C 1
ATOM 2840 O O . PHE A 1 350 ? -5.957 -13.007 -2.485 1.00 50.47 350 PHE A O 1
ATOM 2847 N N . LYS A 1 351 ? -4.126 -13.126 -3.785 1.00 53.97 351 LYS A N 1
ATOM 2848 C CA . LYS A 1 351 ? -4.528 -14.298 -4.560 1.00 53.97 351 LYS A CA 1
ATOM 2849 C C . LYS A 1 351 ? -4.096 -15.537 -3.785 1.00 53.97 351 LYS A C 1
ATOM 2851 O O . LYS A 1 351 ? -3.134 -16.187 -4.164 1.00 53.97 351 LYS A O 1
ATOM 2856 N N . GLY A 1 352 ? -4.751 -15.835 -2.662 1.00 42.97 352 GLY A N 1
ATOM 2857 C CA . GLY A 1 352 ? -4.410 -17.030 -1.892 1.00 42.97 352 GLY A CA 1
ATOM 2858 C C . GLY A 1 352 ? -4.285 -18.234 -2.823 1.00 42.97 352 GLY A C 1
ATOM 2859 O O . GLY A 1 352 ? -5.203 -18.486 -3.610 1.00 42.97 352 GLY A O 1
ATOM 2860 N N . LEU A 1 353 ? -3.137 -18.929 -2.766 1.00 35.78 353 LEU A N 1
ATOM 2861 C CA . LEU A 1 353 ? -2.955 -20.242 -3.380 1.00 35.78 353 LEU A CA 1
ATOM 2862 C C . LEU A 1 353 ? -4.245 -21.008 -3.141 1.00 35.78 353 LEU A C 1
ATOM 2864 O O . LEU A 1 353 ? -4.609 -21.256 -1.988 1.00 35.78 353 LEU A O 1
ATOM 2868 N N . GLY A 1 354 ? -4.963 -21.298 -4.227 1.00 31.72 354 GLY A N 1
ATOM 2869 C CA . GLY A 1 354 ? -6.209 -22.028 -4.148 1.00 31.72 354 GLY A CA 1
ATOM 2870 C C . GLY A 1 354 ? -5.978 -23.222 -3.241 1.00 31.72 354 GLY A C 1
ATOM 2871 O O . GLY A 1 354 ? -5.072 -24.020 -3.492 1.00 31.72 354 GLY A O 1
ATOM 2872 N N . LEU A 1 355 ? -6.770 -23.312 -2.173 1.00 27.53 355 LEU A N 1
ATOM 2873 C CA . LEU A 1 355 ? -6.984 -24.558 -1.463 1.00 27.53 355 LEU A CA 1
ATOM 2874 C C . LEU A 1 355 ? -7.317 -25.586 -2.543 1.00 27.53 355 LEU A C 1
ATOM 2876 O O . LEU A 1 355 ? -8.455 -25.685 -3.009 1.00 27.53 355 LEU A O 1
ATOM 2880 N N . LYS A 1 356 ? -6.303 -26.335 -2.989 1.00 27.44 356 LYS A N 1
ATOM 2881 C CA . LYS A 1 356 ? -6.527 -27.613 -3.635 1.00 27.44 356 LYS A CA 1
ATOM 2882 C C . LYS A 1 356 ? -7.355 -28.361 -2.613 1.00 27.44 356 LYS A C 1
ATOM 2884 O O . LYS A 1 356 ? -6.866 -28.684 -1.534 1.00 27.44 356 LYS A O 1
ATOM 2889 N N . ARG A 1 357 ? -8.627 -28.575 -2.947 1.00 26.11 357 ARG A N 1
ATOM 2890 C CA . ARG A 1 357 ? -9.444 -29.614 -2.338 1.00 26.11 357 ARG A CA 1
ATOM 2891 C C . ARG A 1 357 ? -8.591 -30.876 -2.333 1.00 26.11 357 ARG A C 1
ATOM 2893 O O . ARG A 1 357 ? -8.439 -31.520 -3.368 1.00 26.11 357 ARG A O 1
ATOM 2900 N N . ILE A 1 358 ? -8.015 -31.208 -1.188 1.00 25.53 358 ILE A N 1
ATOM 2901 C CA . ILE A 1 358 ? -7.615 -32.575 -0.922 1.00 25.53 358 ILE A CA 1
ATOM 2902 C C . ILE A 1 358 ? -8.930 -33.251 -0.556 1.00 25.53 358 ILE A C 1
ATOM 2904 O O . ILE A 1 358 ? -9.468 -33.058 0.528 1.00 25.53 358 ILE A O 1
ATOM 2908 N N . HIS A 1 359 ? -9.521 -33.933 -1.534 1.00 27.38 359 HIS A N 1
ATOM 2909 C CA . HIS A 1 359 ? -10.431 -35.026 -1.233 1.00 27.38 359 HIS A CA 1
ATOM 2910 C C . HIS A 1 359 ? -9.590 -36.143 -0.628 1.00 27.38 359 HIS A C 1
ATOM 2912 O O . HIS A 1 359 ? -8.844 -36.782 -1.368 1.00 27.38 359 HIS A O 1
ATOM 2918 N N . ILE A 1 360 ? -9.725 -36.349 0.682 1.00 30.66 360 ILE A N 1
ATOM 2919 C CA . ILE A 1 360 ? -9.866 -37.678 1.284 1.00 30.66 360 ILE A CA 1
ATOM 2920 C C . ILE A 1 360 ? -10.966 -37.568 2.333 1.00 30.66 360 ILE A C 1
ATOM 2922 O O . ILE A 1 360 ? -10.859 -36.651 3.178 1.00 30.66 360 ILE A O 1
#

Mean predicted aligned error: 19.1 Å